Protein AF-A0A158QRP2-F1 (afdb_monomer_lite)

pLDDT: mean 75.62, std 22.84, range [26.66, 98.0]

Structure (mmCIF, N/CA/C/O backbone):
data_AF-A0A158QRP2-F1
#
_entry.id   AF-A0A158QRP2-F1
#
loop_
_atom_site.group_PDB
_atom_site.id
_atom_site.type_symbol
_atom_site.label_atom_id
_atom_site.label_alt_id
_atom_site.label_comp_id
_atom_site.label_asym_id
_atom_site.label_entity_id
_atom_site.label_seq_id
_atom_site.pdbx_PDB_ins_code
_atom_site.Cartn_x
_atom_site.Cartn_y
_atom_site.Cartn_z
_atom_site.occupancy
_atom_site.B_iso_or_equiv
_atom_site.auth_seq_id
_atom_site.auth_comp_id
_atom_site.auth_asym_id
_atom_site.auth_atom_id
_atom_site.pdbx_PDB_model_num
ATOM 1 N N . MET A 1 1 ? -63.896 67.268 34.767 1.00 39.03 1 MET A N 1
ATOM 2 C CA . MET A 1 1 ? -63.060 66.043 34.767 1.00 39.03 1 MET A CA 1
ATOM 3 C C . MET A 1 1 ? -61.713 66.385 34.134 1.00 39.03 1 MET A C 1
ATOM 5 O O . MET A 1 1 ? -61.703 67.229 33.253 1.00 39.03 1 MET A O 1
ATOM 9 N N . LYS A 1 2 ? -60.612 65.842 34.678 1.00 39.91 2 LYS A N 1
ATOM 10 C CA . LYS A 1 2 ? -59.187 66.198 34.452 1.00 39.91 2 LYS A CA 1
ATOM 11 C C . LYS A 1 2 ? -58.798 66.762 33.068 1.00 39.91 2 LYS A C 1
ATOM 13 O O . LYS A 1 2 ? -59.234 66.230 32.052 1.00 39.91 2 LYS A O 1
ATOM 18 N N . PRO A 1 3 ? -57.803 67.670 33.054 1.00 53.06 3 PRO A N 1
ATOM 19 C CA . PRO A 1 3 ? -56.710 67.588 32.079 1.00 53.06 3 PRO A CA 1
ATOM 20 C C . PRO A 1 3 ? -55.309 67.695 32.729 1.00 53.06 3 PRO A C 1
ATOM 22 O O . PRO A 1 3 ? -55.199 67.889 33.941 1.00 53.06 3 PRO A O 1
ATOM 25 N N . ARG A 1 4 ? -54.275 67.638 31.864 1.00 31.98 4 ARG A N 1
ATOM 26 C CA . ARG A 1 4 ? -52.795 67.672 32.046 1.00 31.98 4 ARG A CA 1
ATOM 27 C C . ARG A 1 4 ? -52.149 66.282 31.933 1.00 31.98 4 ARG A C 1
ATOM 29 O O . ARG A 1 4 ? -52.651 65.342 32.530 1.00 31.98 4 ARG A O 1
ATOM 36 N N . SER A 1 5 ? -51.040 66.067 31.227 1.00 37.91 5 SER A N 1
ATOM 37 C CA . SER A 1 5 ? -50.174 66.913 30.387 1.00 37.91 5 SER A CA 1
ATOM 38 C C . SER A 1 5 ? -49.141 66.012 29.682 1.00 37.91 5 SER A C 1
ATOM 40 O O . SER A 1 5 ? -48.897 64.889 30.106 1.00 37.91 5 SER A O 1
ATOM 42 N N . SER A 1 6 ? -48.545 66.568 28.633 1.00 37.50 6 SER A N 1
ATOM 43 C CA . SER A 1 6 ? -47.453 66.139 27.744 1.00 37.50 6 SER A CA 1
ATOM 44 C C . SER A 1 6 ? -46.065 65.850 28.362 1.00 37.50 6 SER A C 1
ATOM 46 O O . SER A 1 6 ? -45.767 66.316 29.460 1.00 37.50 6 SER A O 1
ATOM 48 N N . GLY A 1 7 ? -45.180 65.239 27.548 1.00 33.59 7 GLY A N 1
ATOM 49 C CA . GLY A 1 7 ? -43.694 65.262 27.619 1.00 33.59 7 GLY A CA 1
ATOM 50 C C . GLY A 1 7 ? -43.086 63.848 27.555 1.00 33.59 7 GLY A C 1
ATOM 51 O O . GLY A 1 7 ? -43.574 62.987 28.273 1.00 33.59 7 GLY A O 1
ATOM 52 N N . LYS A 1 8 ? -42.077 63.475 26.745 1.00 39.41 8 LYS A N 1
ATOM 53 C CA . LYS A 1 8 ? -40.898 64.124 26.106 1.00 39.41 8 LYS A CA 1
ATOM 54 C C . LYS A 1 8 ? -40.512 63.313 24.835 1.00 39.41 8 LYS A C 1
ATOM 56 O O . LYS A 1 8 ? -40.742 62.109 24.839 1.00 39.41 8 LYS A O 1
ATOM 61 N N . GLU A 1 9 ? -40.164 63.896 23.675 1.00 33.91 9 GLU A N 1
ATOM 62 C CA . GLU A 1 9 ? -38.832 64.398 23.210 1.00 33.91 9 GLU A CA 1
ATOM 63 C C . GLU A 1 9 ? -37.696 63.345 23.224 1.00 33.91 9 GLU A C 1
ATOM 65 O O . GLU A 1 9 ? -37.617 62.597 24.187 1.00 33.91 9 GLU A O 1
ATOM 70 N N . HIS A 1 10 ? -36.730 63.219 22.296 1.00 31.95 10 HIS A N 1
ATOM 71 C CA . HIS A 1 10 ? -36.317 63.848 21.019 1.00 31.95 10 HIS A CA 1
ATOM 72 C C . HIS A 1 10 ? -35.062 63.083 20.499 1.00 31.95 10 HIS A C 1
ATOM 74 O O . HIS A 1 10 ? -34.406 62.413 21.291 1.00 31.95 10 HIS A O 1
ATOM 80 N N . GLY A 1 11 ? -34.663 63.281 19.228 1.00 28.75 11 GLY A N 1
ATOM 81 C CA . GLY A 1 11 ? -33.262 63.115 18.760 1.00 28.75 11 GLY A CA 1
ATOM 82 C C . GLY A 1 11 ? -33.035 61.968 17.759 1.00 28.75 11 GLY A C 1
ATOM 83 O O . GLY A 1 11 ? -32.971 60.827 18.185 1.00 28.75 11 GLY A O 1
ATOM 84 N N . VAL A 1 12 ? -33.099 62.146 16.428 1.00 30.42 12 VAL A N 1
ATOM 85 C CA . VAL A 1 12 ? -32.194 62.850 15.473 1.00 30.42 12 VAL A CA 1
ATOM 86 C C . VAL A 1 12 ? -30.949 62.039 15.066 1.00 30.42 12 VAL A C 1
ATOM 88 O O . VAL A 1 12 ? -30.155 61.675 15.923 1.00 30.42 12 VAL A O 1
ATOM 91 N N . ALA A 1 13 ? -30.783 61.889 13.737 1.00 31.77 13 ALA A N 1
ATOM 92 C CA . ALA A 1 13 ? -29.556 61.814 12.905 1.00 31.77 13 ALA A CA 1
ATOM 93 C C . ALA A 1 13 ? -29.681 60.674 11.866 1.00 31.77 13 ALA A C 1
ATOM 95 O O . ALA A 1 13 ? -29.842 59.520 12.234 1.00 31.77 13 ALA A O 1
ATOM 96 N N . SER A 1 14 ? -29.868 60.957 10.570 1.00 30.50 14 SER A N 1
ATOM 97 C CA . SER A 1 14 ? -28.897 61.481 9.583 1.00 30.50 14 SER A CA 1
ATOM 98 C C . SER A 1 14 ? -27.832 60.452 9.192 1.00 30.50 14 SER A C 1
ATOM 100 O O . SER A 1 14 ? -27.120 59.962 10.060 1.00 30.50 14 SER A O 1
ATOM 102 N N . GLY A 1 15 ? -27.680 60.196 7.887 1.00 26.66 15 GLY A N 1
ATOM 103 C CA . GLY A 1 15 ? -26.448 59.610 7.351 1.00 26.66 15 GLY A CA 1
ATOM 104 C C . GLY A 1 15 ? -26.617 58.579 6.239 1.00 26.66 15 GLY A C 1
ATOM 105 O O . GLY A 1 15 ? -26.679 57.390 6.507 1.00 26.66 15 GLY A O 1
ATOM 106 N N . SER A 1 16 ? -26.606 59.084 5.007 1.00 33.47 16 SER A N 1
ATOM 107 C CA . SER A 1 16 ? -25.875 58.549 3.849 1.00 33.47 16 SER A CA 1
ATOM 108 C C . SER A 1 16 ? -26.146 57.128 3.339 1.00 33.47 16 SER A C 1
ATOM 110 O O . SER A 1 16 ? -25.721 56.113 3.879 1.00 33.47 16 SER A O 1
ATOM 112 N N . VAL A 1 17 ? -26.759 57.120 2.155 1.00 36.91 17 VAL A N 1
ATOM 113 C CA . VAL A 1 17 ? -26.716 56.047 1.165 1.00 36.91 17 VAL A CA 1
ATOM 114 C C . VAL A 1 17 ? -25.320 56.021 0.540 1.00 36.91 17 VAL A C 1
ATOM 116 O O . VAL A 1 17 ? -24.978 56.938 -0.199 1.00 36.91 17 VAL A O 1
ATOM 119 N N . GLU A 1 18 ? -24.562 54.951 0.757 1.00 33.06 18 GLU A N 1
ATOM 120 C CA . GLU A 1 18 ? -23.487 54.541 -0.149 1.00 33.06 18 GLU A CA 1
ATOM 121 C C . GLU A 1 18 ? -23.639 53.050 -0.454 1.00 33.06 18 GLU A C 1
ATOM 123 O O . GLU A 1 18 ? -23.476 52.175 0.395 1.00 33.06 18 GLU A O 1
ATOM 128 N N . ARG A 1 19 ? -24.018 52.775 -1.706 1.00 33.41 19 ARG A N 1
ATOM 129 C CA . ARG A 1 19 ? -23.769 51.491 -2.353 1.00 33.41 19 ARG A CA 1
ATOM 130 C C . ARG A 1 19 ? -22.316 51.507 -2.795 1.00 33.41 19 ARG A C 1
ATOM 132 O O . ARG A 1 19 ? -21.918 52.483 -3.419 1.00 33.41 19 ARG A O 1
ATOM 139 N N . LEU A 1 20 ? -21.611 50.414 -2.535 1.00 32.81 20 LEU A N 1
ATOM 140 C CA . LEU A 1 20 ? -20.701 49.705 -3.438 1.00 32.81 20 LEU A CA 1
ATOM 141 C C . LEU A 1 20 ? -19.939 48.699 -2.573 1.00 32.81 20 LEU A C 1
ATOM 143 O O . LEU A 1 20 ? -19.107 49.078 -1.757 1.00 32.81 20 LEU A O 1
ATOM 147 N N . ASN A 1 21 ? -20.230 47.411 -2.738 1.00 28.64 21 ASN A N 1
ATOM 148 C CA . ASN A 1 21 ? -19.207 46.411 -2.484 1.00 28.64 21 ASN A CA 1
ATOM 149 C C . ASN A 1 21 ? -19.389 45.266 -3.478 1.00 28.64 21 ASN A C 1
ATOM 151 O O . ASN A 1 21 ? -20.322 44.469 -3.380 1.00 28.64 21 ASN A O 1
ATOM 155 N N . GLU A 1 22 ? -18.510 45.254 -4.475 1.00 36.56 22 GLU A N 1
ATOM 156 C CA . GLU A 1 22 ? -18.259 44.130 -5.363 1.00 36.56 22 GLU A CA 1
ATOM 157 C C . GLU A 1 22 ? -17.725 42.964 -4.524 1.00 36.56 22 GLU A C 1
ATOM 159 O O . GLU A 1 22 ? -16.533 42.846 -4.247 1.00 36.56 22 GLU A O 1
ATOM 164 N N . SER A 1 23 ? -18.613 42.068 -4.104 1.00 35.16 23 SER A N 1
ATOM 165 C CA . SER A 1 23 ? -18.218 40.765 -3.579 1.00 35.16 23 SER A CA 1
ATOM 166 C C . SER A 1 23 ? -17.869 39.838 -4.743 1.00 35.16 23 SER A C 1
ATOM 168 O O . SER A 1 23 ? -18.680 39.033 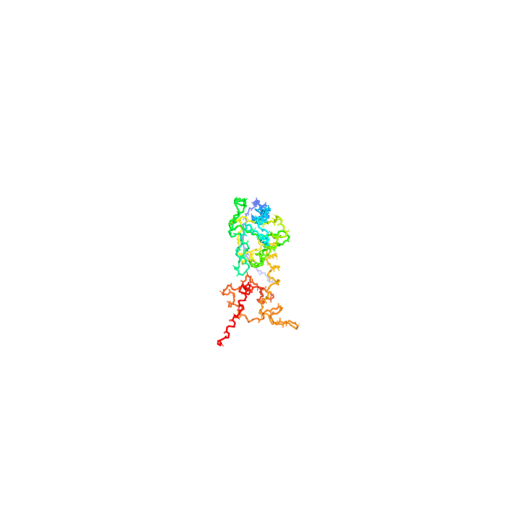-5.187 1.00 35.16 23 SER A O 1
ATOM 170 N N . ASN A 1 24 ? -16.658 40.039 -5.257 1.00 30.97 24 ASN A N 1
ATOM 171 C CA . ASN A 1 24 ? -15.689 39.024 -5.662 1.00 30.97 24 ASN A CA 1
ATOM 172 C C . ASN A 1 24 ? -16.262 37.586 -5.748 1.00 30.97 24 ASN A C 1
ATOM 174 O O . ASN A 1 24 ? -16.172 36.808 -4.794 1.00 30.97 24 ASN A O 1
ATOM 178 N N . GLU A 1 25 ? -16.819 37.209 -6.904 1.00 37.00 25 GLU A N 1
ATOM 179 C CA . GLU A 1 25 ? -17.002 35.800 -7.265 1.00 37.00 25 GLU A CA 1
ATOM 180 C C . GLU A 1 25 ? -15.627 35.188 -7.544 1.00 37.00 25 GLU A C 1
ATOM 182 O O . GLU A 1 25 ? -15.199 35.020 -8.682 1.00 37.00 25 GLU A O 1
ATOM 187 N N . ASN A 1 26 ? -14.912 34.837 -6.480 1.00 31.17 26 ASN A N 1
ATOM 188 C CA . ASN A 1 26 ? -13.813 33.894 -6.577 1.00 31.17 26 ASN A CA 1
ATOM 189 C C . ASN A 1 26 ? -14.218 32.627 -5.834 1.00 31.17 26 ASN A C 1
ATOM 191 O O . ASN A 1 26 ? -13.765 32.337 -4.728 1.00 31.17 26 ASN A O 1
ATOM 195 N N . SER A 1 27 ? -15.127 31.881 -6.463 1.00 39.41 27 SER A N 1
ATOM 196 C CA . SER A 1 27 ? -15.345 30.480 -6.122 1.00 39.41 27 SER A CA 1
ATOM 197 C C . SER A 1 27 ? -13.992 29.765 -6.196 1.00 39.41 27 SER A C 1
ATOM 199 O O . SER A 1 27 ? -13.358 29.799 -7.257 1.00 39.41 27 SER A O 1
ATOM 201 N N . PRO A 1 28 ? -13.503 29.121 -5.121 1.00 39.97 28 PRO A N 1
ATOM 202 C CA . PRO A 1 28 ? -12.265 28.373 -5.205 1.00 39.97 28 PRO A CA 1
ATOM 203 C C . PRO A 1 28 ? -12.487 27.203 -6.164 1.00 39.97 28 PRO A C 1
ATOM 205 O O . PRO A 1 28 ? -13.194 26.240 -5.865 1.00 39.97 28 PRO A O 1
ATOM 208 N N . LYS A 1 29 ? -11.877 27.323 -7.348 1.00 41.22 29 LYS A N 1
ATOM 209 C CA . LYS A 1 29 ? -11.680 26.244 -8.315 1.00 41.22 29 LYS A CA 1
ATOM 210 C C . LYS A 1 29 ? -11.284 24.983 -7.546 1.00 41.22 29 LYS A C 1
ATOM 212 O O . LYS A 1 29 ? -10.340 25.030 -6.754 1.00 41.22 29 LYS A O 1
ATOM 217 N N . LYS A 1 30 ? -11.995 23.872 -7.786 1.00 47.44 30 LYS A N 1
ATOM 218 C CA . LYS A 1 30 ? -11.584 22.524 -7.365 1.00 47.44 30 LYS A CA 1
ATOM 219 C C . LYS A 1 30 ? -10.106 22.361 -7.722 1.00 47.44 30 LYS A C 1
ATOM 221 O O . LYS A 1 30 ? -9.767 22.245 -8.898 1.00 47.44 30 LYS A O 1
ATOM 226 N N . ARG A 1 31 ? -9.229 22.436 -6.719 1.00 42.28 31 ARG A N 1
ATOM 227 C CA . ARG A 1 31 ? -7.804 22.161 -6.886 1.00 42.28 31 ARG A CA 1
ATOM 228 C C . ARG A 1 31 ? -7.699 20.683 -7.237 1.00 42.28 31 ARG A C 1
ATOM 230 O O . ARG A 1 31 ? -8.061 19.836 -6.428 1.00 42.28 31 ARG A O 1
ATOM 237 N N . GLY A 1 32 ? -7.300 20.405 -8.475 1.00 43.06 32 GLY A N 1
ATOM 238 C CA . GLY A 1 32 ? -6.966 19.059 -8.913 1.00 43.06 32 GLY A CA 1
ATOM 239 C C . GLY A 1 32 ? -5.847 18.486 -8.047 1.00 43.06 32 GLY A C 1
ATOM 240 O O . GLY A 1 32 ? -4.962 19.216 -7.599 1.00 43.06 32 GLY A O 1
ATOM 241 N N . VAL A 1 33 ? -5.935 17.183 -7.801 1.00 51.97 33 VAL A N 1
ATOM 242 C CA . VAL A 1 33 ? -4.973 16.371 -7.049 1.00 51.97 33 VAL A CA 1
ATOM 243 C C . VAL A 1 33 ? -3.580 16.551 -7.662 1.00 51.97 33 VAL A C 1
ATOM 245 O O . VAL A 1 33 ? -3.354 16.171 -8.807 1.00 51.97 33 VAL A O 1
ATOM 248 N N . CYS A 1 34 ? -2.648 17.155 -6.924 1.00 51.56 34 CYS A N 1
ATOM 249 C CA . CYS A 1 34 ? -1.325 17.505 -7.457 1.00 51.56 34 CYS A CA 1
ATOM 250 C C . CYS A 1 34 ? -0.390 16.279 -7.586 1.00 51.56 34 CYS A C 1
ATOM 252 O O . CYS A 1 34 ? 0.492 16.262 -8.436 1.00 51.56 34 CYS A O 1
ATOM 254 N N . GLY A 1 35 ? -0.610 15.223 -6.789 1.00 54.62 35 GLY A N 1
ATOM 255 C CA . GLY A 1 35 ? 0.296 14.068 -6.701 1.00 54.62 35 GLY A CA 1
ATOM 256 C C . GLY A 1 35 ? 0.077 12.953 -7.730 1.00 54.62 35 GLY A C 1
ATOM 257 O O . GLY A 1 35 ? 1.036 12.448 -8.300 1.00 54.62 35 GLY A O 1
ATOM 258 N N . LEU A 1 36 ? -1.176 12.581 -8.026 1.00 60.59 36 LEU A N 1
ATOM 259 C CA . LEU A 1 36 ? -1.481 11.493 -8.978 1.00 60.59 36 LEU A CA 1
ATOM 260 C C . LEU A 1 36 ? -1.226 11.873 -10.447 1.00 60.59 36 LEU A C 1
ATOM 262 O O . LEU A 1 36 ? -1.161 10.998 -11.308 1.00 60.59 36 LEU A O 1
ATOM 266 N N . ALA A 1 37 ? -1.069 13.164 -10.745 1.00 64.38 37 ALA A N 1
ATOM 267 C CA . ALA A 1 37 ? -0.800 13.656 -12.094 1.00 64.38 37 ALA A CA 1
ATOM 268 C C . ALA A 1 37 ? 0.585 13.238 -12.634 1.00 64.38 37 ALA A C 1
ATOM 270 O O . ALA A 1 37 ? 0.823 13.336 -13.835 1.00 64.38 37 ALA A O 1
ATOM 271 N N . THR A 1 38 ? 1.488 12.756 -11.773 1.00 85.56 38 THR A N 1
ATOM 272 C CA . THR A 1 38 ? 2.846 12.304 -12.135 1.00 85.56 38 THR A CA 1
ATOM 273 C C . THR A 1 38 ? 2.948 10.792 -12.342 1.00 85.56 38 THR A C 1
ATOM 275 O O . THR A 1 38 ? 4.046 10.265 -12.536 1.00 85.56 38 THR A O 1
ATOM 278 N N . LYS A 1 39 ? 1.813 10.083 -12.313 1.00 92.88 39 LYS A N 1
ATOM 279 C CA . LYS A 1 39 ? 1.747 8.633 -12.479 1.00 92.88 39 LYS A CA 1
ATOM 280 C C . LYS A 1 39 ? 2.305 8.195 -13.833 1.00 92.88 39 LYS A C 1
ATOM 282 O O . LYS A 1 39 ? 1.949 8.746 -14.874 1.00 92.88 39 LYS A O 1
ATOM 287 N N . ARG A 1 40 ? 3.158 7.172 -13.828 1.00 95.00 40 ARG A N 1
ATOM 288 C CA . ARG A 1 40 ? 3.805 6.615 -15.022 1.00 95.00 40 ARG A CA 1
ATOM 289 C C . ARG A 1 40 ? 3.515 5.128 -15.139 1.00 95.00 40 ARG A C 1
ATOM 291 O O . ARG A 1 40 ? 3.648 4.399 -14.166 1.00 95.00 40 ARG A O 1
ATOM 298 N N . LEU A 1 41 ? 3.188 4.679 -16.349 1.00 96.06 41 LEU A N 1
ATOM 299 C CA . LEU A 1 41 ? 3.141 3.260 -16.693 1.00 96.06 41 LEU A CA 1
ATOM 300 C C . LEU A 1 41 ? 4.465 2.864 -17.353 1.00 96.06 41 LEU A C 1
ATOM 302 O O . LEU A 1 41 ? 4.847 3.437 -18.373 1.00 96.06 41 LEU A O 1
ATOM 306 N N . ILE A 1 42 ? 5.159 1.891 -16.775 1.00 95.00 42 ILE A N 1
ATOM 307 C CA . ILE A 1 42 ? 6.453 1.387 -17.235 1.00 95.00 42 ILE A CA 1
ATOM 308 C C . ILE A 1 42 ? 6.296 -0.085 -17.597 1.00 95.00 42 ILE A C 1
ATOM 310 O O . ILE A 1 42 ? 5.659 -0.839 -16.869 1.00 95.00 42 ILE A O 1
ATOM 314 N N . ARG A 1 43 ? 6.894 -0.511 -18.712 1.00 94.50 43 ARG A N 1
ATOM 315 C CA . ARG A 1 43 ? 7.046 -1.934 -19.032 1.00 94.50 43 ARG A CA 1
ATOM 316 C C . ARG A 1 43 ? 8.436 -2.381 -18.617 1.00 94.50 43 ARG A C 1
ATOM 318 O O . ARG A 1 43 ? 9.427 -1.853 -19.112 1.00 94.50 43 ARG A O 1
ATOM 325 N N . VAL A 1 44 ? 8.488 -3.329 -17.697 1.00 93.25 44 VAL A N 1
ATOM 326 C CA . VAL A 1 44 ? 9.714 -3.873 -17.132 1.00 93.25 44 VAL A CA 1
ATOM 327 C C . VAL A 1 44 ? 9.948 -5.255 -17.737 1.00 93.25 44 VAL A C 1
ATOM 329 O O . VAL A 1 44 ? 9.128 -6.146 -17.516 1.00 93.25 44 VAL A O 1
ATOM 332 N N . PRO A 1 45 ? 11.034 -5.478 -18.493 1.00 90.31 45 PRO A N 1
ATOM 333 C CA . PRO A 1 45 ? 11.322 -6.798 -19.031 1.00 90.31 45 PRO A CA 1
ATOM 334 C C . PRO A 1 45 ? 11.798 -7.742 -17.916 1.00 90.31 45 PRO A C 1
ATOM 336 O O . PRO A 1 45 ? 12.688 -7.404 -17.126 1.00 90.31 45 PRO A O 1
ATOM 339 N N . CYS A 1 46 ? 11.249 -8.949 -17.879 1.00 87.31 46 CYS A N 1
ATOM 340 C CA . CYS A 1 46 ? 11.649 -10.004 -16.956 1.00 87.31 46 CYS A CA 1
ATOM 341 C C . CYS A 1 46 ? 12.682 -10.897 -17.659 1.00 87.31 46 CYS A C 1
ATOM 343 O O . CYS A 1 46 ? 12.450 -11.420 -18.747 1.00 87.31 46 CYS A O 1
ATOM 345 N N . GLY A 1 47 ? 13.884 -11.005 -17.090 1.00 70.62 47 GLY A N 1
ATOM 346 C CA . GLY A 1 47 ? 14.968 -11.764 -17.712 1.00 70.62 47 GLY A CA 1
ATOM 347 C C . GLY A 1 47 ? 14.801 -13.262 -17.470 1.00 70.62 47 GLY A C 1
ATOM 348 O O . GLY A 1 47 ? 14.765 -13.693 -16.319 1.00 70.62 47 GLY A O 1
ATOM 349 N N . LYS A 1 48 ? 14.773 -14.075 -18.531 1.00 66.38 48 LYS A N 1
ATOM 350 C CA . LYS A 1 48 ? 15.036 -15.517 -18.421 1.00 66.38 48 LYS A CA 1
ATOM 351 C C . LYS A 1 48 ? 16.549 -15.700 -18.366 1.00 66.38 48 LYS A C 1
ATOM 353 O O . LYS A 1 48 ? 17.239 -15.323 -19.310 1.00 66.38 48 LYS A O 1
ATOM 358 N N . ALA A 1 49 ? 17.082 -16.233 -17.267 1.00 54.25 49 ALA A N 1
ATOM 359 C CA . ALA A 1 49 ? 18.501 -16.557 -17.211 1.00 54.25 49 ALA A CA 1
ATOM 360 C C . ALA A 1 49 ? 18.795 -17.680 -18.218 1.00 54.25 49 ALA A C 1
ATOM 362 O O . ALA A 1 49 ? 18.420 -18.832 -18.006 1.00 54.25 49 ALA A O 1
ATOM 363 N N . THR A 1 50 ? 19.441 -17.354 -19.337 1.00 47.75 50 THR A N 1
ATOM 364 C CA . THR A 1 50 ? 19.951 -18.348 -20.284 1.00 47.75 50 THR A CA 1
ATOM 365 C C . THR A 1 50 ? 21.254 -18.914 -19.731 1.00 47.75 50 THR A C 1
ATOM 367 O O . THR A 1 50 ? 22.340 -18.474 -20.107 1.00 47.75 50 THR A O 1
ATOM 370 N N . PHE A 1 51 ? 21.171 -19.868 -18.806 1.00 47.78 51 PHE A N 1
ATOM 371 C CA . PHE A 1 51 ? 22.331 -20.695 -18.490 1.00 47.78 51 PHE A CA 1
ATOM 372 C C . PHE A 1 51 ? 22.444 -21.769 -19.571 1.00 47.78 51 PHE A C 1
ATOM 374 O O . PHE A 1 51 ? 21.592 -22.646 -19.691 1.00 47.78 51 PHE A O 1
ATOM 381 N N . ALA A 1 52 ? 23.479 -21.663 -20.405 1.00 47.50 52 ALA A N 1
ATOM 382 C CA . ALA A 1 52 ? 23.837 -22.673 -21.392 1.00 47.50 52 ALA A CA 1
ATOM 383 C C . ALA A 1 52 ? 24.444 -23.898 -20.687 1.00 47.50 52 ALA A C 1
ATOM 385 O O . ALA A 1 52 ? 25.649 -24.106 -20.737 1.00 47.50 52 ALA A O 1
ATOM 386 N N . THR A 1 53 ? 23.614 -24.683 -20.002 1.00 50.16 53 THR A N 1
ATOM 387 C CA . THR A 1 53 ? 23.944 -26.020 -19.489 1.00 50.16 53 THR A CA 1
ATOM 388 C C . THR A 1 53 ? 22.646 -26.800 -19.306 1.00 50.16 53 THR A C 1
ATOM 390 O O . THR A 1 53 ? 21.783 -26.379 -18.533 1.00 50.16 53 THR A O 1
ATOM 393 N N . ASP A 1 54 ? 22.515 -27.929 -20.008 1.00 50.03 54 ASP A N 1
ATOM 394 C CA . ASP A 1 54 ? 21.448 -28.914 -19.802 1.00 50.03 54 ASP A CA 1
ATOM 395 C C . ASP A 1 54 ? 21.296 -29.214 -18.299 1.00 50.03 54 ASP A C 1
ATOM 397 O O . ASP A 1 54 ? 22.275 -29.578 -17.649 1.00 50.03 54 ASP A O 1
ATOM 401 N N . SER A 1 55 ? 20.071 -29.079 -17.771 1.00 54.44 55 SER A N 1
ATOM 402 C CA . SER A 1 55 ? 19.586 -29.448 -16.417 1.00 54.44 55 SER A CA 1
ATOM 403 C C . SER A 1 55 ? 19.350 -28.367 -15.341 1.00 54.44 55 SER A C 1
ATOM 405 O O . SER A 1 55 ? 18.899 -28.724 -14.253 1.00 54.44 55 SER A O 1
ATOM 407 N N . ALA A 1 56 ? 19.500 -27.065 -15.605 1.00 53.81 56 ALA A N 1
ATOM 408 C CA . ALA A 1 56 ? 19.084 -26.033 -14.639 1.00 53.81 56 ALA A CA 1
ATOM 409 C C . ALA A 1 56 ? 17.685 -25.470 -14.958 1.00 53.81 56 ALA A C 1
ATOM 411 O O . ALA A 1 56 ? 17.449 -24.953 -16.049 1.00 53.81 56 ALA A O 1
ATOM 412 N N . VAL A 1 57 ? 16.753 -25.543 -14.000 1.00 55.41 57 VAL A N 1
ATOM 413 C CA . VAL A 1 57 ? 15.451 -24.853 -14.075 1.00 55.41 57 VAL A CA 1
ATOM 414 C C . VAL A 1 57 ? 15.714 -23.353 -14.294 1.00 55.41 57 VAL A C 1
ATOM 416 O O . VAL A 1 57 ? 16.492 -22.779 -13.529 1.00 55.41 57 VAL A O 1
ATOM 419 N N . PRO A 1 58 ? 15.114 -22.693 -15.303 1.00 52.88 58 PRO A N 1
ATOM 420 C CA . PRO A 1 58 ? 15.337 -21.270 -15.527 1.00 52.88 58 PRO A CA 1
ATOM 421 C C . PRO A 1 58 ? 14.781 -20.476 -14.339 1.00 52.88 58 PRO A C 1
ATOM 423 O O . PRO A 1 58 ? 13.570 -20.318 -14.192 1.00 52.88 58 PRO A O 1
ATOM 426 N N . SER A 1 59 ? 15.664 -19.973 -13.474 1.00 58.22 59 SER A N 1
ATOM 427 C CA . SER A 1 59 ? 15.281 -19.003 -12.452 1.00 58.22 59 SER A CA 1
ATOM 428 C C . SER A 1 59 ? 15.076 -17.655 -13.137 1.00 58.22 59 SER A C 1
ATOM 430 O O . SER A 1 59 ? 16.024 -17.086 -13.690 1.00 58.22 59 SER A O 1
ATOM 432 N N . SER A 1 60 ? 13.852 -17.141 -13.122 1.00 64.19 60 SER A N 1
ATOM 433 C CA . SER A 1 60 ? 13.584 -15.797 -13.624 1.00 64.19 60 SER A CA 1
ATOM 434 C C . SER A 1 60 ? 14.328 -14.766 -12.786 1.00 64.19 60 SER A C 1
ATOM 436 O O . SER A 1 60 ? 14.261 -14.769 -11.556 1.00 64.19 60 SER A O 1
ATOM 438 N N . VAL A 1 61 ? 15.056 -13.876 -13.454 1.00 78.50 61 VAL A N 1
ATOM 439 C CA . VAL A 1 61 ? 15.790 -12.801 -12.793 1.00 78.50 61 VAL A CA 1
ATOM 440 C C . VAL A 1 61 ? 14.813 -11.665 -12.530 1.00 78.50 61 VAL A C 1
ATOM 442 O O . VAL A 1 61 ? 14.364 -10.991 -13.460 1.00 78.50 61 VAL A O 1
ATOM 445 N N . ILE A 1 62 ? 14.485 -11.452 -11.256 1.00 85.94 62 ILE A N 1
ATOM 446 C CA . ILE A 1 62 ? 13.626 -10.340 -10.846 1.00 85.94 62 ILE A CA 1
ATOM 447 C C . ILE A 1 62 ? 14.374 -9.020 -11.120 1.00 85.94 62 ILE A C 1
ATOM 449 O O . ILE A 1 62 ? 15.488 -8.843 -10.614 1.00 85.94 62 ILE A O 1
ATOM 453 N N . PRO A 1 63 ? 13.787 -8.088 -11.890 1.00 88.56 63 PRO A N 1
ATOM 454 C CA . PRO A 1 63 ? 14.470 -6.886 -12.375 1.00 88.56 63 PRO A CA 1
ATOM 455 C C . PRO A 1 63 ? 14.804 -5.855 -11.284 1.00 88.56 63 PRO A C 1
ATOM 457 O O . PRO A 1 63 ? 15.749 -5.078 -11.437 1.00 88.56 63 PRO A O 1
ATOM 460 N N . PHE A 1 64 ? 14.049 -5.838 -10.186 1.00 94.06 64 PHE A N 1
ATOM 461 C CA . PHE A 1 64 ? 14.251 -4.952 -9.039 1.00 94.06 64 PHE A CA 1
ATOM 462 C C . PHE A 1 64 ? 13.640 -5.566 -7.766 1.00 94.06 64 PHE A C 1
ATOM 464 O O . PHE A 1 64 ? 12.839 -6.497 -7.845 1.00 94.06 64 PHE A O 1
ATOM 471 N N . THR A 1 65 ? 14.030 -5.082 -6.587 1.00 95.06 65 THR A N 1
ATOM 472 C CA . THR A 1 65 ? 13.424 -5.456 -5.293 1.00 95.06 65 THR A CA 1
ATOM 473 C C . THR A 1 65 ? 12.488 -4.368 -4.786 1.00 95.06 65 THR A C 1
ATOM 475 O O . THR A 1 65 ? 12.524 -3.235 -5.260 1.00 95.06 65 THR A O 1
ATOM 478 N N . VAL A 1 66 ? 11.644 -4.710 -3.812 1.00 97.44 66 VAL A N 1
ATOM 479 C CA . VAL A 1 66 ? 10.712 -3.770 -3.180 1.00 97.44 66 VAL A CA 1
ATOM 480 C C . VAL A 1 66 ? 10.886 -3.740 -1.666 1.00 97.44 66 VAL A C 1
ATOM 482 O O . VAL A 1 66 ? 11.234 -4.751 -1.050 1.00 97.44 66 VAL A O 1
ATOM 485 N N . PHE A 1 67 ? 10.581 -2.597 -1.058 1.00 96.94 67 PHE A N 1
ATOM 486 C CA . PHE A 1 67 ? 10.515 -2.420 0.391 1.00 96.94 67 PHE A CA 1
ATOM 487 C C . PHE A 1 67 ? 9.243 -1.661 0.806 1.00 96.94 67 PHE A C 1
ATOM 489 O O . PHE A 1 67 ? 8.385 -1.364 -0.025 1.00 96.94 67 PHE A O 1
ATOM 496 N N . GLY A 1 68 ? 9.088 -1.420 2.111 1.00 95.25 68 GLY A N 1
ATOM 497 C CA . GLY A 1 68 ? 7.874 -0.845 2.690 1.00 95.25 68 GLY A CA 1
ATOM 498 C C . GLY A 1 68 ? 6.777 -1.892 2.864 1.00 95.25 68 GLY A C 1
ATOM 499 O O . GLY A 1 68 ? 7.029 -2.980 3.393 1.00 95.25 68 GLY A O 1
ATOM 500 N N . GLY A 1 69 ? 5.572 -1.565 2.407 1.00 93.44 69 GLY A N 1
ATOM 501 C CA . GLY A 1 69 ? 4.379 -2.389 2.570 1.00 93.44 69 GLY A CA 1
ATOM 502 C C . GLY A 1 69 ? 3.661 -2.155 3.897 1.00 93.44 69 GLY A C 1
ATOM 503 O O . GLY A 1 69 ? 4.176 -1.535 4.829 1.00 93.44 69 GLY A O 1
ATOM 504 N N . ALA A 1 70 ? 2.445 -2.689 3.982 1.00 91.06 70 ALA A N 1
ATOM 505 C CA . ALA A 1 70 ? 1.509 -2.335 5.042 1.00 91.06 70 ALA A CA 1
ATOM 506 C C . ALA A 1 70 ? 1.991 -2.638 6.472 1.00 91.06 70 ALA A C 1
ATOM 508 O O . ALA A 1 70 ? 1.709 -1.863 7.379 1.00 91.06 70 ALA A O 1
ATOM 509 N N . ALA A 1 71 ? 2.775 -3.705 6.664 1.00 86.25 71 ALA A N 1
ATOM 510 C CA . ALA A 1 71 ? 3.383 -4.042 7.958 1.0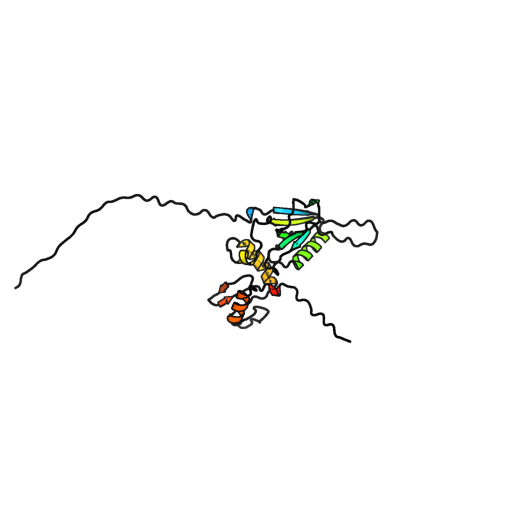0 86.25 71 ALA A CA 1
ATOM 511 C C . ALA A 1 71 ? 4.387 -2.991 8.466 1.00 86.25 71 ALA A C 1
ATOM 513 O O . ALA A 1 71 ? 4.747 -2.986 9.637 1.00 86.25 71 ALA A O 1
ATOM 514 N N . ALA A 1 72 ? 4.875 -2.126 7.576 1.00 88.38 72 ALA A N 1
ATOM 515 C CA . ALA A 1 72 ? 5.752 -1.011 7.904 1.00 88.38 72 ALA A CA 1
ATOM 516 C C . ALA A 1 72 ? 5.012 0.337 7.880 1.00 88.38 72 ALA A C 1
ATOM 518 O O . ALA A 1 72 ? 5.673 1.369 7.898 1.00 88.38 72 ALA A O 1
ATOM 519 N N . ALA A 1 73 ? 3.674 0.337 7.784 1.00 91.06 73 ALA A N 1
ATOM 520 C CA . ALA A 1 73 ? 2.848 1.530 7.575 1.00 91.06 73 ALA A CA 1
ATOM 521 C C . ALA A 1 73 ? 3.261 2.373 6.349 1.00 91.06 73 ALA A C 1
ATOM 523 O O . ALA A 1 73 ? 3.045 3.581 6.315 1.00 91.06 73 ALA A O 1
ATOM 524 N N . ARG A 1 74 ? 3.841 1.741 5.320 1.00 94.81 74 ARG A N 1
ATOM 525 C CA . ARG A 1 74 ? 4.307 2.416 4.100 1.00 94.81 74 ARG A CA 1
ATOM 526 C C . ARG A 1 74 ? 3.712 1.788 2.851 1.00 94.81 74 ARG A C 1
ATOM 528 O O . ARG A 1 74 ? 3.412 0.593 2.824 1.00 94.81 74 ARG A O 1
ATOM 535 N N . LEU A 1 75 ? 3.576 2.570 1.786 1.00 97.19 75 LEU A N 1
ATOM 536 C CA . LEU A 1 75 ? 3.305 2.040 0.454 1.00 97.19 75 LEU A CA 1
ATOM 537 C C . LEU A 1 75 ? 4.438 1.106 0.006 1.00 97.19 75 LEU A C 1
ATOM 539 O O . LEU A 1 75 ? 5.472 0.961 0.660 1.00 97.19 75 LEU A O 1
ATOM 543 N N . ILE A 1 76 ? 4.220 0.416 -1.107 1.00 98.00 76 ILE A N 1
ATOM 544 C CA . ILE A 1 76 ? 5.252 -0.416 -1.717 1.00 98.00 76 ILE A CA 1
ATOM 545 C C . ILE A 1 76 ? 6.175 0.497 -2.512 1.00 98.00 76 ILE A C 1
ATOM 547 O O . ILE A 1 76 ? 5.716 1.210 -3.403 1.00 98.00 76 ILE A O 1
ATOM 551 N N . LEU A 1 77 ? 7.467 0.449 -2.206 1.00 98.00 77 LEU A N 1
ATOM 552 C CA . LEU A 1 77 ? 8.482 1.257 -2.871 1.00 98.00 77 LEU A CA 1
ATOM 553 C C . LEU A 1 77 ? 9.497 0.372 -3.586 1.00 98.00 77 LEU A C 1
ATOM 555 O O . LEU A 1 77 ? 9.793 -0.739 -3.139 1.00 98.00 77 LEU A O 1
ATOM 559 N N . VAL A 1 78 ? 10.070 0.885 -4.670 1.00 97.31 78 VAL A N 1
ATOM 560 C CA . VAL A 1 78 ? 11.241 0.287 -5.317 1.00 97.31 78 VAL A CA 1
ATOM 561 C C . VAL A 1 78 ? 12.449 0.413 -4.394 1.00 97.31 78 VAL A C 1
ATOM 563 O O . VAL A 1 78 ? 12.785 1.508 -3.957 1.00 97.31 78 VAL A O 1
ATOM 566 N N . ASP A 1 79 ? 13.113 -0.705 -4.127 1.00 96.06 79 ASP A N 1
ATOM 567 C CA . ASP A 1 79 ? 14.322 -0.791 -3.308 1.00 96.06 79 ASP A CA 1
ATOM 568 C C . ASP A 1 79 ? 15.577 -0.697 -4.192 1.00 96.06 79 ASP A C 1
ATOM 570 O O . ASP A 1 79 ? 16.110 0.388 -4.421 1.00 96.06 79 ASP A O 1
ATOM 574 N N . ILE A 1 80 ? 16.010 -1.822 -4.769 1.00 93.69 80 ILE A N 1
ATOM 575 C CA . ILE A 1 80 ? 17.204 -1.899 -5.613 1.00 93.69 80 ILE A CA 1
ATOM 576 C C . ILE A 1 80 ? 16.793 -2.258 -7.035 1.00 93.69 80 ILE A C 1
ATOM 578 O O . ILE A 1 80 ? 16.176 -3.297 -7.270 1.00 93.69 80 ILE A O 1
ATOM 582 N N . VAL A 1 81 ? 17.205 -1.438 -8.000 1.00 93.50 81 VAL A N 1
ATOM 583 C CA . VAL A 1 81 ? 17.101 -1.751 -9.430 1.00 93.50 81 VAL A CA 1
ATOM 584 C C . VAL A 1 81 ? 18.311 -2.598 -9.823 1.00 93.50 81 VAL A C 1
ATOM 586 O O . VAL A 1 81 ? 19.441 -2.122 -9.787 1.00 93.50 81 VAL A O 1
ATOM 589 N N . LYS A 1 82 ? 18.089 -3.876 -10.151 1.00 89.50 82 LYS A N 1
ATOM 590 C CA . LYS A 1 82 ? 19.171 -4.839 -10.437 1.00 89.50 82 LYS A CA 1
ATOM 591 C C . LYS A 1 82 ? 19.629 -4.804 -11.891 1.00 89.50 82 LYS A C 1
ATOM 593 O O . LYS A 1 82 ? 20.743 -5.213 -12.196 1.00 89.50 82 LYS A O 1
ATOM 598 N N . ARG A 1 83 ? 18.743 -4.379 -12.788 1.00 85.31 83 ARG A N 1
ATOM 599 C CA . ARG A 1 83 ? 18.972 -4.347 -14.231 1.00 85.31 83 ARG A CA 1
ATOM 600 C C . ARG A 1 83 ? 19.417 -2.964 -14.698 1.00 85.31 83 ARG A C 1
ATOM 602 O O . ARG A 1 83 ? 18.752 -1.973 -14.410 1.00 85.31 83 ARG A O 1
ATOM 609 N N . GLU A 1 84 ? 20.502 -2.917 -15.466 1.00 86.25 84 GLU A N 1
ATOM 610 C CA . GLU A 1 84 ? 21.094 -1.664 -15.954 1.00 86.25 84 GLU A CA 1
ATOM 611 C C . GLU A 1 84 ? 20.189 -0.906 -16.934 1.00 86.25 84 GLU A C 1
ATOM 613 O O . GLU A 1 84 ? 20.133 0.319 -16.901 1.00 86.25 84 GLU A O 1
ATOM 618 N N . ASP A 1 85 ? 19.415 -1.615 -17.759 1.00 87.62 85 ASP A N 1
ATOM 619 C CA . ASP A 1 85 ? 18.490 -1.018 -18.731 1.00 87.62 85 ASP A CA 1
ATOM 620 C C . ASP A 1 85 ? 17.268 -0.342 -18.091 1.00 87.62 85 ASP A C 1
ATOM 622 O O . ASP A 1 85 ? 16.527 0.367 -18.770 1.00 87.62 85 ASP A O 1
ATOM 626 N N . LEU A 1 86 ? 17.063 -0.528 -16.785 1.00 89.00 86 LEU A N 1
ATOM 627 C CA . LEU A 1 86 ? 16.023 0.156 -16.018 1.00 89.00 86 LEU A CA 1
ATOM 628 C C . LEU A 1 86 ? 16.542 1.398 -15.287 1.00 89.00 86 LEU A C 1
ATOM 630 O O . LEU A 1 86 ? 15.736 2.164 -14.756 1.00 89.00 86 LEU A O 1
ATOM 634 N N . ILE A 1 87 ? 17.859 1.627 -15.269 1.00 85.88 87 ILE A N 1
ATOM 635 C CA . ILE A 1 87 ? 18.458 2.800 -14.629 1.00 85.88 87 ILE A CA 1
ATOM 636 C C . ILE A 1 87 ? 17.979 4.065 -15.351 1.00 85.88 87 ILE A C 1
ATOM 638 O O . ILE A 1 87 ? 18.059 4.182 -16.571 1.00 85.88 87 ILE A O 1
ATOM 642 N N . GLY A 1 88 ? 17.447 5.023 -14.589 1.00 83.44 88 GLY A N 1
ATOM 643 C CA . GLY A 1 88 ? 16.865 6.263 -15.117 1.00 83.44 88 GLY A CA 1
ATOM 644 C C . GLY A 1 88 ? 15.413 6.130 -15.592 1.00 83.44 88 GLY A C 1
ATOM 645 O O . GLY A 1 88 ? 14.734 7.142 -15.760 1.00 83.44 88 GLY A O 1
ATOM 646 N N . ILE A 1 89 ? 14.903 4.903 -15.748 1.00 90.19 89 ILE A N 1
ATOM 647 C CA . ILE A 1 89 ? 13.477 4.636 -15.974 1.00 90.19 89 ILE A CA 1
ATOM 648 C C . ILE A 1 89 ? 12.778 4.424 -14.632 1.00 90.19 89 ILE A C 1
ATOM 650 O O . ILE A 1 89 ? 11.746 5.054 -14.385 1.00 90.19 89 ILE A O 1
ATOM 654 N N . LEU A 1 90 ? 13.351 3.558 -13.797 1.00 93.44 90 LEU A N 1
ATOM 655 C CA . LEU A 1 90 ? 12.909 3.237 -12.448 1.00 93.44 90 LEU A CA 1
ATOM 656 C C . LEU A 1 90 ? 13.965 3.731 -11.457 1.00 93.44 90 LEU A C 1
ATOM 658 O O . LEU A 1 90 ? 15.160 3.501 -11.659 1.00 93.44 90 LEU A O 1
ATOM 662 N N . SER A 1 91 ? 13.529 4.394 -10.395 1.00 94.00 91 SER A N 1
ATOM 663 C CA . SER A 1 91 ? 14.408 4.917 -9.353 1.00 94.00 91 SER A CA 1
ATOM 664 C C . SER A 1 91 ? 14.088 4.282 -8.001 1.00 94.00 91 SER A C 1
ATOM 666 O O . SER A 1 91 ? 12.925 3.977 -7.723 1.00 94.00 91 SER A O 1
ATOM 668 N N . PRO A 1 92 ? 15.090 4.110 -7.120 1.00 95.56 92 PRO A N 1
ATOM 669 C CA . PRO A 1 92 ? 14.829 3.802 -5.721 1.00 95.56 92 PRO A CA 1
ATOM 670 C C . PRO A 1 92 ? 13.848 4.807 -5.109 1.00 95.56 92 PRO A C 1
ATOM 672 O O . PRO A 1 92 ? 13.935 6.009 -5.374 1.00 95.56 92 PRO A O 1
ATOM 675 N N . ASN A 1 93 ? 12.955 4.314 -4.254 1.00 96.44 93 ASN A N 1
ATOM 676 C CA . ASN A 1 93 ? 11.854 5.047 -3.624 1.00 96.44 93 ASN A CA 1
ATOM 677 C C . ASN A 1 93 ? 10.702 5.461 -4.556 1.00 96.44 93 ASN A C 1
ATOM 679 O O . ASN A 1 93 ? 9.792 6.155 -4.103 1.00 96.44 93 ASN A O 1
ATOM 683 N N . ASP A 1 94 ? 10.689 5.035 -5.823 1.00 97.25 94 ASP A N 1
ATOM 684 C CA . ASP A 1 94 ? 9.473 5.146 -6.631 1.00 97.25 94 ASP A CA 1
ATOM 685 C C . ASP A 1 94 ? 8.359 4.307 -5.989 1.00 97.25 94 ASP A C 1
ATOM 687 O O . ASP A 1 94 ? 8.564 3.151 -5.609 1.00 97.25 94 ASP A O 1
ATOM 691 N N . ILE A 1 95 ? 7.174 4.896 -5.858 1.00 97.94 95 ILE A N 1
ATOM 692 C CA . ILE A 1 95 ? 6.006 4.259 -5.251 1.00 97.94 95 ILE A CA 1
ATOM 693 C C . ILE A 1 95 ? 5.321 3.409 -6.309 1.00 97.94 95 ILE A C 1
ATOM 695 O O . ILE A 1 95 ? 4.971 3.914 -7.373 1.00 97.94 95 ILE A O 1
ATOM 699 N N . ILE A 1 96 ? 5.067 2.142 -6.005 1.00 98.00 96 ILE A N 1
ATOM 700 C CA . ILE A 1 96 ? 4.348 1.226 -6.886 1.00 98.00 96 ILE A CA 1
ATOM 701 C C . ILE A 1 96 ? 2.872 1.221 -6.492 1.00 98.00 96 ILE A C 1
ATOM 703 O O . ILE A 1 96 ? 2.512 0.867 -5.368 1.00 98.00 96 ILE A O 1
ATOM 707 N N . LEU A 1 97 ? 2.008 1.603 -7.430 1.00 97.50 97 LEU A N 1
ATOM 708 C CA . LEU A 1 97 ? 0.556 1.591 -7.242 1.00 97.50 97 LEU A CA 1
ATOM 709 C C . LEU A 1 97 ? -0.073 0.309 -7.775 1.00 97.50 97 LEU A C 1
ATOM 711 O O . LEU A 1 97 ? -0.951 -0.268 -7.131 1.00 97.50 97 LEU A O 1
ATOM 715 N N . LYS A 1 98 ? 0.409 -0.157 -8.930 1.00 97.75 98 LYS A N 1
ATOM 716 C CA . LYS A 1 98 ? -0.157 -1.301 -9.642 1.00 97.75 98 LYS A CA 1
ATOM 717 C C . LYS A 1 98 ? 0.925 -2.132 -10.315 1.00 97.75 98 LYS A C 1
ATOM 719 O O . LYS A 1 98 ? 1.867 -1.577 -10.877 1.00 97.75 98 LYS A O 1
ATOM 724 N N . ILE A 1 99 ? 0.755 -3.448 -10.309 1.00 97.69 99 ILE A N 1
ATOM 725 C CA . ILE A 1 99 ? 1.537 -4.392 -11.112 1.00 97.69 99 ILE A CA 1
ATOM 726 C C . ILE A 1 99 ? 0.531 -5.185 -11.945 1.00 97.69 99 ILE A C 1
ATOM 728 O O . ILE A 1 99 ? -0.312 -5.884 -11.392 1.00 97.69 99 ILE A O 1
ATOM 732 N N . GLU A 1 100 ? 0.598 -5.036 -13.265 1.00 96.31 100 GLU A N 1
ATOM 733 C CA . GLU A 1 100 ? -0.386 -5.538 -14.227 1.00 96.31 100 GLU A CA 1
ATOM 734 C C . GLU A 1 100 ? -1.822 -5.088 -13.904 1.00 96.31 100 GLU A C 1
ATOM 736 O O . GLU A 1 100 ? -2.184 -3.911 -14.039 1.00 96.31 100 GLU A O 1
ATOM 741 N N . ASP A 1 101 ? -2.667 -6.022 -13.487 1.00 95.12 101 ASP A N 1
ATOM 742 C CA . ASP A 1 101 ? -4.052 -5.832 -13.086 1.00 95.12 101 ASP A CA 1
ATOM 743 C C . ASP A 1 101 ? -4.226 -5.726 -11.563 1.00 95.12 101 ASP A C 1
ATOM 745 O O . ASP A 1 101 ? -5.296 -5.327 -11.105 1.00 95.12 101 ASP A O 1
ATOM 749 N N . VAL A 1 102 ? -3.165 -5.950 -10.785 1.00 97.06 102 VAL A N 1
ATOM 750 C CA . VAL A 1 102 ? -3.200 -5.980 -9.320 1.00 97.06 102 VAL A CA 1
ATOM 751 C C . VAL A 1 102 ? -2.817 -4.628 -8.722 1.00 97.06 102 VAL A C 1
ATOM 753 O O . VAL A 1 102 ? -1.705 -4.136 -8.917 1.00 97.06 102 VAL A O 1
ATOM 756 N N . GLN A 1 103 ? -3.725 -4.045 -7.939 1.00 97.44 103 GLN A N 1
ATOM 757 C CA . GLN A 1 103 ? -3.460 -2.852 -7.133 1.00 97.44 103 GLN A CA 1
ATOM 758 C C . GLN A 1 103 ? -2.682 -3.241 -5.872 1.00 97.44 103 GLN A C 1
ATOM 760 O O . GLN A 1 103 ? -3.187 -4.007 -5.053 1.00 97.44 103 GLN A O 1
ATOM 765 N N . VAL A 1 104 ? -1.472 -2.708 -5.694 1.00 97.19 104 VAL A N 1
ATOM 766 C CA . VAL A 1 104 ? -0.556 -3.161 -4.630 1.00 97.19 104 VAL A CA 1
ATOM 767 C C . VAL A 1 104 ? -0.488 -2.241 -3.411 1.00 97.19 104 VAL A C 1
ATOM 769 O O . VAL A 1 104 ? 0.100 -2.601 -2.390 1.00 97.19 104 VAL A O 1
ATOM 772 N N . SER A 1 105 ? -1.105 -1.060 -3.474 1.00 96.50 105 SER A N 1
ATOM 773 C CA . SER A 1 105 ? -1.166 -0.134 -2.338 1.00 96.50 105 SER A CA 1
ATOM 774 C C . SER A 1 105 ? -1.933 -0.758 -1.167 1.00 96.50 105 SER A C 1
ATOM 776 O O . SER A 1 105 ? -3.090 -1.132 -1.318 1.00 96.50 105 SER A O 1
ATOM 778 N N . GLY A 1 106 ? -1.292 -0.882 -0.001 1.00 93.19 106 GLY A N 1
ATOM 779 C CA . GLY A 1 106 ? -1.855 -1.575 1.168 1.00 93.19 106 GLY A CA 1
ATOM 780 C C . GLY A 1 106 ? -1.577 -3.085 1.222 1.00 93.19 106 GLY A C 1
ATOM 781 O O . GLY A 1 106 ? -2.034 -3.751 2.145 1.00 93.19 106 GLY A O 1
ATOM 782 N N . MET A 1 107 ? -0.820 -3.652 0.275 1.00 94.44 107 MET A N 1
ATOM 783 C CA . MET A 1 107 ? -0.358 -5.045 0.363 1.00 94.44 107 MET A CA 1
ATOM 784 C C . MET A 1 107 ? 0.867 -5.202 1.278 1.00 94.44 107 MET A C 1
ATOM 786 O O . MET A 1 107 ? 1.604 -4.249 1.555 1.00 94.44 107 MET A O 1
ATOM 790 N N . LEU A 1 108 ? 1.119 -6.434 1.728 1.00 92.81 108 LEU A N 1
ATOM 791 C CA . LEU A 1 108 ? 2.366 -6.796 2.393 1.00 92.81 108 LEU A CA 1
ATOM 792 C C . LEU A 1 108 ? 3.513 -6.842 1.384 1.00 92.81 108 LEU A C 1
ATOM 794 O O . LEU A 1 108 ? 3.350 -7.295 0.249 1.00 92.81 108 LEU A O 1
ATOM 798 N N . ARG A 1 109 ? 4.722 -6.496 1.838 1.00 94.44 109 ARG A N 1
ATOM 799 C CA . ARG A 1 109 ? 5.939 -6.648 1.028 1.00 94.44 109 ARG A CA 1
ATOM 800 C C . ARG A 1 109 ? 6.102 -8.077 0.508 1.00 94.44 109 ARG A C 1
ATOM 802 O O . ARG A 1 109 ? 6.399 -8.264 -0.662 1.00 94.44 109 ARG A O 1
ATOM 809 N N . THR A 1 110 ? 5.886 -9.075 1.366 1.00 93.38 110 THR A N 1
ATOM 810 C CA . THR A 1 110 ? 6.032 -10.502 1.027 1.00 93.38 110 THR A CA 1
ATOM 811 C C . THR A 1 110 ? 5.084 -10.941 -0.086 1.00 93.38 110 THR A C 1
ATOM 813 O O . THR A 1 110 ? 5.479 -11.723 -0.947 1.00 93.38 110 THR A O 1
ATOM 816 N N . GLU A 1 111 ? 3.855 -10.424 -0.105 1.00 94.75 111 GLU A N 1
ATOM 817 C CA . GLU A 1 111 ? 2.886 -10.704 -1.167 1.00 94.75 111 GLU A CA 1
ATOM 818 C C . GLU A 1 111 ? 3.322 -10.084 -2.489 1.00 94.75 111 GLU A C 1
ATOM 820 O O . GLU A 1 111 ? 3.267 -10.746 -3.521 1.00 94.75 111 GLU A O 1
ATOM 825 N N . VAL A 1 112 ? 3.807 -8.840 -2.460 1.00 96.62 112 VAL A N 1
ATOM 826 C CA . VAL A 1 112 ? 4.273 -8.166 -3.675 1.00 96.62 112 VAL A CA 1
ATOM 827 C C . VAL A 1 112 ? 5.557 -8.790 -4.215 1.00 96.62 112 VAL A C 1
ATOM 829 O O . VAL A 1 112 ? 5.696 -8.942 -5.425 1.00 96.62 112 VAL A O 1
ATOM 832 N N . THR A 1 113 ? 6.476 -9.226 -3.350 1.00 95.75 113 THR A N 1
ATOM 833 C CA . THR A 1 113 ? 7.660 -9.986 -3.775 1.00 95.75 113 THR A CA 1
ATOM 834 C C . THR A 1 113 ? 7.257 -11.279 -4.487 1.00 95.75 113 THR A C 1
ATOM 836 O O . THR A 1 113 ? 7.712 -11.516 -5.602 1.00 95.75 113 THR A O 1
ATOM 839 N N . ARG A 1 114 ? 6.333 -12.063 -3.912 1.00 95.06 114 ARG A N 1
ATOM 840 C CA . ARG A 1 114 ? 5.811 -13.289 -4.544 1.00 95.06 114 ARG A CA 1
ATOM 841 C C . ARG A 1 114 ? 5.061 -13.007 -5.847 1.00 95.06 114 ARG A C 1
ATOM 843 O O . ARG A 1 114 ? 5.152 -13.783 -6.795 1.00 95.06 114 ARG A O 1
ATOM 850 N N . LEU A 1 115 ? 4.319 -11.900 -5.905 1.00 95.88 115 LEU A N 1
ATOM 851 C CA . LEU A 1 115 ? 3.631 -11.442 -7.112 1.00 95.88 115 LEU A CA 1
ATOM 852 C C . LEU A 1 115 ? 4.631 -11.143 -8.235 1.00 95.88 115 LEU A C 1
ATOM 854 O O . LEU A 1 115 ? 4.443 -11.622 -9.350 1.00 95.88 115 LEU A O 1
ATOM 858 N N . LEU A 1 116 ? 5.701 -10.401 -7.937 1.00 94.94 116 LEU A N 1
ATOM 859 C CA . LEU A 1 116 ? 6.772 -10.100 -8.889 1.00 94.94 116 LEU A CA 1
ATOM 860 C C . LEU A 1 116 ? 7.483 -11.371 -9.364 1.00 94.94 116 LEU A C 1
ATOM 862 O O . LEU A 1 116 ? 7.696 -11.528 -10.562 1.00 94.94 116 LEU A O 1
ATOM 866 N N . GLU A 1 117 ? 7.815 -12.283 -8.447 1.00 93.31 117 GLU A N 1
ATOM 867 C CA . GLU A 1 117 ? 8.426 -13.580 -8.764 1.00 93.31 117 GLU A CA 1
ATOM 868 C C . GLU A 1 117 ? 7.571 -14.383 -9.743 1.00 93.31 117 GLU A C 1
ATOM 870 O O . GLU A 1 117 ? 8.058 -14.802 -10.792 1.00 93.31 117 GLU A O 1
ATOM 875 N N . ARG A 1 118 ? 6.281 -14.545 -9.429 1.00 94.06 118 ARG A N 1
ATOM 876 C CA . ARG A 1 118 ? 5.336 -15.277 -10.273 1.00 94.06 118 ARG A CA 1
ATOM 877 C C . ARG A 1 118 ? 5.167 -14.612 -11.638 1.00 94.06 118 ARG A C 1
ATOM 879 O O . ARG A 1 118 ? 5.325 -15.273 -12.660 1.00 94.06 118 ARG A O 1
ATOM 886 N N . LEU A 1 119 ? 4.896 -13.306 -11.675 1.00 94.31 119 LEU A N 1
ATOM 887 C CA . LEU A 1 119 ? 4.646 -12.602 -12.933 1.00 94.31 119 LEU A C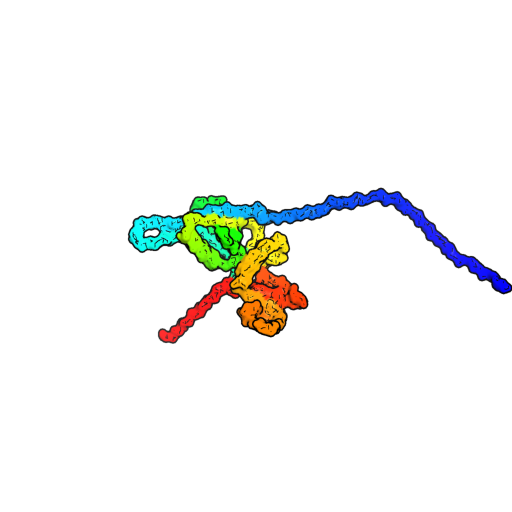A 1
ATOM 888 C C . LEU A 1 119 ? 5.884 -12.558 -13.832 1.00 94.31 119 LEU A C 1
ATOM 890 O O . LEU A 1 119 ? 5.743 -12.737 -15.039 1.00 94.31 119 LEU A O 1
ATOM 894 N N . CYS A 1 120 ? 7.084 -12.384 -13.272 1.00 91.94 120 CYS A N 1
ATOM 895 C CA . CYS A 1 120 ? 8.322 -12.463 -14.049 1.00 91.94 120 CYS A CA 1
ATOM 896 C C . CYS A 1 120 ? 8.730 -13.887 -14.436 1.00 91.94 120 CYS A C 1
ATOM 898 O O . CYS A 1 120 ? 9.607 -14.068 -15.284 1.00 91.94 120 CYS A O 1
ATOM 900 N N . HIS A 1 121 ? 8.135 -14.903 -13.818 1.00 90.56 121 HIS A N 1
ATOM 901 C CA . HIS A 1 121 ? 8.264 -16.278 -14.277 1.00 90.56 121 HIS A CA 1
ATOM 902 C C . HIS A 1 121 ? 7.365 -16.573 -15.475 1.00 90.56 121 HIS A C 1
ATOM 904 O O . HIS A 1 121 ? 7.806 -17.186 -16.446 1.00 90.56 121 HIS A O 1
ATOM 910 N N . GLU A 1 122 ? 6.129 -16.089 -15.422 1.00 90.50 122 GLU A N 1
ATOM 911 C CA . GLU A 1 122 ? 5.101 -16.358 -16.426 1.00 90.50 122 GLU A CA 1
ATOM 912 C C . GLU A 1 122 ? 5.232 -15.472 -17.676 1.00 90.50 122 GLU A C 1
ATOM 914 O O . GLU A 1 122 ? 4.849 -15.895 -18.766 1.00 90.50 122 GLU A O 1
ATOM 919 N N . ASN A 1 123 ? 5.789 -14.263 -17.545 1.00 90.88 123 ASN A N 1
ATOM 920 C CA . ASN A 1 123 ? 5.789 -13.250 -18.600 1.00 90.88 123 ASN A CA 1
ATOM 921 C C . ASN A 1 123 ? 7.203 -12.767 -18.942 1.00 90.88 123 ASN A C 1
ATOM 923 O O . ASN A 1 123 ? 8.049 -12.599 -18.067 1.00 90.88 123 ASN A O 1
ATOM 927 N N . ASP A 1 124 ? 7.438 -12.455 -20.220 1.00 90.31 124 ASP A N 1
ATOM 928 C CA . ASP A 1 124 ? 8.700 -11.851 -20.679 1.00 90.31 124 ASP A CA 1
ATOM 929 C C . ASP A 1 124 ? 8.823 -10.367 -20.282 1.00 90.31 124 ASP A C 1
ATOM 931 O O . ASP A 1 124 ? 9.917 -9.805 -20.227 1.00 90.31 124 ASP A O 1
ATOM 935 N N . GLN A 1 125 ? 7.699 -9.709 -19.996 1.00 93.06 125 GLN A N 1
ATOM 936 C CA . GLN A 1 125 ? 7.645 -8.339 -19.494 1.00 93.06 125 GLN A CA 1
ATOM 937 C C . GLN A 1 125 ? 6.417 -8.148 -18.607 1.00 93.06 125 GLN A C 1
ATOM 939 O O . GLN A 1 125 ? 5.392 -8.785 -18.844 1.00 93.06 125 GLN A O 1
ATOM 944 N N . ILE A 1 126 ? 6.511 -7.225 -17.652 1.00 95.25 126 ILE A N 1
ATOM 945 C CA . ILE A 1 126 ? 5.407 -6.824 -16.778 1.00 95.25 126 ILE A CA 1
ATOM 946 C C . ILE A 1 126 ? 5.165 -5.315 -16.848 1.00 95.25 126 ILE A C 1
ATOM 948 O O . ILE A 1 126 ? 6.103 -4.526 -16.958 1.00 95.25 126 ILE A O 1
ATOM 952 N N . ALA A 1 127 ? 3.911 -4.890 -16.795 1.00 97.12 127 ALA A N 1
ATOM 953 C CA . ALA A 1 127 ? 3.514 -3.495 -16.707 1.00 97.12 127 ALA A CA 1
ATOM 954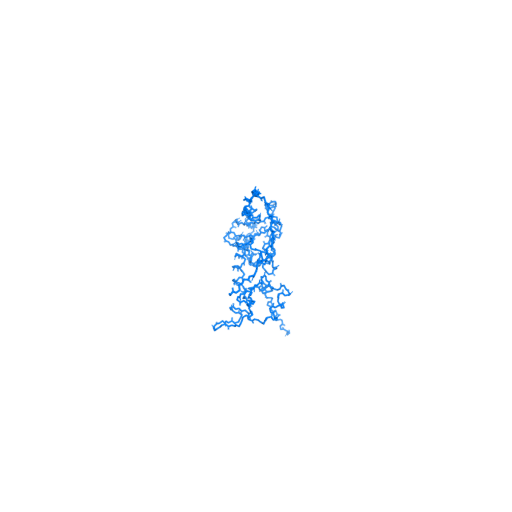 C C . ALA A 1 127 ? 3.402 -3.064 -15.241 1.00 97.12 127 ALA A C 1
ATOM 956 O O . ALA A 1 127 ? 2.758 -3.726 -14.433 1.00 97.12 127 ALA A O 1
ATOM 957 N N . ILE A 1 128 ? 4.015 -1.937 -14.894 1.00 97.44 128 ILE A N 1
ATOM 958 C CA . ILE A 1 128 ? 4.025 -1.401 -13.536 1.00 97.44 128 ILE A CA 1
ATOM 959 C C . ILE A 1 128 ? 3.650 0.063 -13.577 1.00 97.44 128 ILE A C 1
ATOM 961 O O . ILE A 1 128 ? 4.177 0.844 -14.369 1.00 97.44 128 ILE A O 1
ATOM 965 N N . GLU A 1 129 ? 2.732 0.431 -12.704 1.00 97.56 129 GLU A N 1
ATOM 966 C CA . GLU A 1 129 ? 2.294 1.795 -12.526 1.00 97.56 129 GLU A CA 1
ATOM 967 C C . GLU A 1 129 ? 2.951 2.387 -11.285 1.00 97.56 129 GLU A C 1
ATOM 969 O O . GLU A 1 129 ? 2.772 1.873 -10.177 1.00 97.56 129 GLU A O 1
ATOM 974 N N . ILE A 1 130 ? 3.706 3.464 -11.483 1.00 96.94 130 ILE A N 1
ATOM 975 C CA . ILE A 1 130 ? 4.489 4.098 -10.430 1.00 96.94 130 ILE A CA 1
ATOM 976 C C . ILE A 1 130 ? 4.161 5.579 -10.264 1.00 96.94 130 ILE A C 1
ATOM 978 O O . ILE A 1 130 ? 3.693 6.239 -11.195 1.00 96.94 130 ILE A O 1
ATOM 982 N N . ILE A 1 131 ? 4.495 6.111 -9.095 1.00 96.44 131 ILE A N 1
ATOM 983 C CA . ILE A 1 131 ? 4.632 7.541 -8.831 1.00 96.44 131 ILE A CA 1
ATOM 984 C C . ILE A 1 131 ? 6.098 7.815 -8.452 1.00 96.44 131 ILE A C 1
ATOM 986 O O . ILE A 1 131 ? 6.632 7.097 -7.605 1.00 96.44 131 ILE A O 1
ATOM 990 N N . PRO A 1 132 ? 6.754 8.830 -9.048 1.00 95.62 132 PRO A N 1
ATOM 991 C CA . PRO A 1 132 ? 8.128 9.178 -8.706 1.00 95.62 132 PRO A CA 1
ATOM 992 C C . PRO A 1 132 ? 8.321 9.486 -7.219 1.00 95.62 132 PRO A C 1
ATOM 994 O O . PRO A 1 132 ? 7.452 10.097 -6.587 1.00 95.62 132 PRO A O 1
ATOM 997 N N . ALA A 1 133 ? 9.487 9.119 -6.687 1.00 92.94 133 ALA A N 1
ATOM 998 C CA . ALA A 1 133 ? 9.863 9.399 -5.304 1.00 92.94 133 ALA A CA 1
ATOM 999 C C . ALA A 1 133 ? 9.597 10.866 -4.901 1.00 92.94 133 ALA A C 1
ATOM 1001 O O . ALA A 1 133 ? 9.995 11.807 -5.592 1.00 92.94 133 ALA A O 1
ATOM 1002 N N . GLY A 1 134 ? 8.923 11.062 -3.765 1.00 90.69 134 GLY A N 1
ATOM 1003 C CA . GLY A 1 134 ? 8.633 12.383 -3.197 1.00 90.69 134 GLY A CA 1
ATOM 1004 C C . GLY A 1 134 ? 7.479 13.154 -3.849 1.00 90.69 134 GLY A C 1
ATOM 1005 O O . GLY A 1 134 ? 7.155 14.243 -3.381 1.00 90.69 134 GLY A O 1
ATOM 1006 N N . ALA A 1 135 ? 6.828 12.623 -4.891 1.00 93.56 135 ALA A N 1
ATOM 1007 C CA . ALA A 1 135 ? 5.655 13.280 -5.478 1.00 93.56 135 ALA A CA 1
ATOM 1008 C C . ALA A 1 135 ? 4.407 13.194 -4.578 1.00 93.56 135 ALA A C 1
ATOM 1010 O O . ALA A 1 135 ? 3.554 14.082 -4.626 1.00 93.56 135 ALA A O 1
ATOM 1011 N N . ILE A 1 136 ? 4.308 12.144 -3.757 1.00 94.38 136 ILE A N 1
ATOM 1012 C CA . ILE A 1 136 ? 3.330 11.998 -2.673 1.00 94.38 136 ILE A CA 1
ATOM 1013 C C . ILE A 1 136 ? 4.023 11.420 -1.435 1.00 94.38 136 ILE A C 1
ATOM 1015 O O . ILE A 1 136 ? 5.118 10.866 -1.547 1.00 94.38 136 ILE A O 1
ATOM 1019 N N . THR A 1 137 ? 3.378 11.534 -0.273 1.00 95.06 137 THR A N 1
ATOM 1020 C CA . THR A 1 137 ? 3.782 10.763 0.911 1.00 95.06 137 THR A CA 1
ATOM 1021 C C . THR A 1 137 ? 3.564 9.276 0.650 1.00 95.06 137 THR A C 1
ATOM 1023 O O . THR A 1 137 ? 2.602 8.889 -0.016 1.00 95.06 137 THR A O 1
ATOM 1026 N N . ASP A 1 138 ? 4.467 8.443 1.149 1.00 95.00 138 ASP A N 1
ATOM 1027 C CA . ASP A 1 138 ? 4.317 6.995 1.126 1.00 95.00 138 ASP A CA 1
ATOM 1028 C C . ASP A 1 138 ? 3.865 6.432 2.481 1.00 95.00 138 ASP A C 1
ATOM 1030 O O . ASP A 1 138 ? 3.667 5.225 2.595 1.00 95.00 138 ASP A O 1
ATOM 1034 N N . ASP A 1 139 ? 3.670 7.286 3.487 1.00 94.19 139 ASP A N 1
ATOM 1035 C CA . ASP A 1 139 ? 3.122 6.906 4.786 1.00 94.19 139 ASP A CA 1
ATOM 1036 C C . ASP A 1 139 ? 1.617 6.610 4.660 1.00 94.19 139 ASP A C 1
ATOM 1038 O O . ASP A 1 139 ? 0.809 7.462 4.281 1.00 94.19 139 ASP A O 1
ATOM 1042 N N . ILE A 1 140 ? 1.228 5.371 4.965 1.00 93.00 140 ILE A N 1
ATOM 1043 C CA . ILE A 1 140 ? -0.163 4.920 4.852 1.00 93.00 140 ILE A CA 1
ATOM 1044 C C . ILE A 1 140 ? -1.068 5.668 5.836 1.00 93.00 140 ILE A C 1
ATOM 1046 O O . ILE A 1 140 ? -2.207 5.979 5.483 1.00 93.00 140 ILE A O 1
ATOM 1050 N N . CYS A 1 141 ? -0.589 5.973 7.042 1.00 90.00 141 CYS A N 1
ATOM 1051 C CA . CYS A 1 141 ? -1.370 6.663 8.063 1.00 90.00 141 CYS A CA 1
ATOM 1052 C C . CYS A 1 141 ? -1.695 8.094 7.618 1.00 90.00 141 CYS A C 1
ATOM 1054 O O . CYS A 1 141 ? -2.841 8.536 7.738 1.00 90.00 141 CYS A O 1
ATOM 1056 N N . GLU A 1 142 ? -0.720 8.801 7.038 1.00 91.75 142 GLU A N 1
ATOM 1057 C CA . GLU A 1 142 ? -0.942 10.130 6.455 1.00 91.75 142 GLU A CA 1
ATOM 1058 C C . GLU A 1 142 ? -1.957 10.077 5.303 1.00 91.75 142 GLU A C 1
ATOM 1060 O O . GLU A 1 142 ? -2.879 10.895 5.242 1.00 91.75 142 GLU A O 1
ATOM 1065 N N . ILE A 1 143 ? -1.842 9.081 4.417 1.00 92.69 143 ILE A N 1
ATOM 1066 C CA . ILE A 1 143 ? -2.764 8.906 3.284 1.00 92.69 143 ILE A CA 1
ATOM 1067 C C . ILE A 1 143 ? -4.193 8.635 3.768 1.00 92.69 143 ILE A C 1
ATOM 1069 O O . ILE A 1 143 ? -5.143 9.231 3.252 1.00 92.69 143 ILE A O 1
ATOM 1073 N N . LEU A 1 144 ? -4.368 7.747 4.751 1.00 90.12 144 LEU A N 1
ATOM 1074 C CA . LEU A 1 144 ? -5.678 7.392 5.305 1.00 90.12 144 LEU A CA 1
ATOM 1075 C C . LEU A 1 144 ? -6.309 8.545 6.101 1.00 90.12 144 LEU A C 1
ATOM 1077 O O . LEU A 1 144 ? -7.535 8.681 6.108 1.00 90.12 144 LEU A O 1
ATOM 1081 N N . GLY A 1 145 ? -5.491 9.410 6.707 1.00 87.88 145 GLY A N 1
ATOM 1082 C CA . GLY A 1 145 ? -5.945 10.602 7.423 1.00 87.88 145 GLY A CA 1
ATOM 1083 C C . GLY A 1 145 ? -6.413 11.751 6.522 1.00 87.88 145 GLY A C 1
ATOM 1084 O O . GLY A 1 145 ? -7.219 12.577 6.957 1.00 87.88 145 GLY A O 1
ATOM 1085 N N . ASP A 1 146 ? -5.960 11.808 5.266 1.00 89.12 146 ASP A N 1
ATOM 1086 C CA . ASP A 1 146 ? -6.226 12.938 4.373 1.00 89.12 146 ASP A CA 1
ATOM 1087 C C . ASP A 1 146 ? -7.179 12.600 3.216 1.00 89.12 146 ASP A C 1
ATOM 1089 O O . ASP A 1 146 ? -6.863 11.861 2.281 1.00 89.12 146 ASP A O 1
ATOM 1093 N N . LYS A 1 147 ? -8.355 13.239 3.241 1.00 88.06 147 LYS A N 1
ATOM 1094 C CA . LYS A 1 147 ? -9.435 13.069 2.256 1.00 88.06 147 LYS A CA 1
ATOM 1095 C C . LYS A 1 147 ? -9.030 13.407 0.820 1.00 88.06 147 LYS A C 1
ATOM 1097 O O . LYS A 1 147 ? -9.748 13.010 -0.097 1.00 88.06 147 LYS A O 1
ATOM 1102 N N . GLN A 1 148 ? -7.926 14.125 0.598 1.00 90.62 148 GLN A N 1
ATOM 1103 C CA . GLN A 1 148 ? -7.434 14.388 -0.756 1.00 90.62 148 GLN A CA 1
ATOM 1104 C C . GLN A 1 148 ? -7.085 13.098 -1.522 1.00 90.62 148 GLN A C 1
ATOM 1106 O O . GLN A 1 148 ? -7.094 13.100 -2.752 1.00 90.62 148 GLN A O 1
ATOM 1111 N N . TRP A 1 149 ? -6.830 11.995 -0.808 1.00 91.88 149 TRP A N 1
ATOM 1112 C CA . TRP A 1 149 ? -6.429 10.705 -1.372 1.00 91.88 149 TRP A CA 1
ATOM 1113 C C . TRP A 1 149 ? -7.569 9.684 -1.479 1.00 91.88 149 TRP A C 1
ATOM 1115 O O . TRP A 1 149 ? -7.291 8.492 -1.515 1.00 91.88 149 TRP A O 1
ATOM 1125 N N . ALA A 1 150 ? -8.839 10.106 -1.517 1.00 90.12 150 ALA A N 1
ATOM 1126 C CA . ALA A 1 150 ? -10.012 9.220 -1.413 1.00 90.12 150 ALA A CA 1
ATOM 1127 C C . ALA A 1 150 ? -9.941 7.924 -2.259 1.00 90.12 150 ALA A C 1
ATOM 1129 O O . ALA A 1 150 ? -10.252 6.839 -1.758 1.00 90.12 150 ALA A O 1
ATOM 1130 N N . ASP A 1 151 ? -9.477 8.014 -3.508 1.00 91.75 151 ASP A N 1
ATOM 1131 C CA . ASP A 1 151 ? -9.325 6.850 -4.390 1.00 91.75 151 ASP A CA 1
ATOM 1132 C C . ASP A 1 151 ? -8.241 5.883 -3.882 1.00 91.75 151 ASP A C 1
ATOM 1134 O O . ASP A 1 151 ? -8.467 4.679 -3.771 1.00 91.75 151 ASP A O 1
ATOM 1138 N N . LEU A 1 152 ? -7.073 6.412 -3.505 1.00 93.81 152 LEU A N 1
ATOM 1139 C CA . LEU A 1 152 ? -5.966 5.622 -2.963 1.00 93.81 152 LEU A CA 1
ATOM 1140 C C . LEU A 1 152 ? -6.317 5.029 -1.593 1.00 93.81 152 LEU A C 1
ATOM 1142 O O . LEU A 1 152 ? -5.984 3.879 -1.321 1.00 93.81 152 LEU A O 1
ATOM 1146 N N . GLN A 1 153 ? -7.048 5.770 -0.758 1.00 92.75 153 GLN A N 1
ATOM 1147 C CA . GLN A 1 153 ? -7.550 5.253 0.511 1.00 92.75 153 GLN A CA 1
ATOM 1148 C C . GLN A 1 153 ? -8.457 4.039 0.306 1.00 92.75 153 GLN A C 1
ATOM 1150 O O . GLN A 1 153 ? -8.376 3.093 1.079 1.00 92.75 153 GLN A O 1
ATOM 1155 N N . THR A 1 154 ? -9.314 4.058 -0.719 1.00 92.12 154 THR A N 1
ATOM 1156 C CA . THR A 1 154 ? -10.203 2.929 -1.033 1.00 92.12 154 THR A CA 1
ATOM 1157 C C . THR A 1 154 ? -9.382 1.682 -1.355 1.00 92.12 154 THR A C 1
ATOM 1159 O O . THR A 1 154 ? -9.570 0.649 -0.721 1.00 92.12 154 THR A O 1
ATOM 1162 N N . VAL A 1 155 ? -8.384 1.811 -2.234 1.00 94.69 155 VAL A N 1
ATOM 1163 C CA . VAL A 1 155 ? -7.480 0.707 -2.598 1.00 94.69 155 VAL A CA 1
ATOM 1164 C C . VAL A 1 155 ? -6.722 0.158 -1.386 1.00 94.69 155 VAL A C 1
ATOM 1166 O O . VAL A 1 155 ? -6.663 -1.054 -1.184 1.00 94.69 155 VAL A O 1
ATOM 1169 N N . ILE A 1 156 ? -6.149 1.046 -0.567 1.00 93.00 156 ILE A N 1
ATOM 1170 C CA . ILE A 1 156 ? -5.415 0.662 0.643 1.00 93.00 156 ILE A CA 1
ATOM 1171 C C . ILE A 1 156 ? -6.338 -0.104 1.596 1.00 93.00 156 ILE A C 1
ATOM 1173 O O . ILE A 1 156 ? -5.977 -1.173 2.083 1.00 93.00 156 ILE A O 1
ATOM 1177 N N . ARG A 1 157 ? -7.543 0.416 1.838 1.00 89.75 157 ARG A N 1
ATOM 1178 C CA . ARG A 1 157 ? -8.538 -0.198 2.721 1.00 89.75 157 ARG A CA 1
ATOM 1179 C C . ARG A 1 157 ? -8.959 -1.585 2.236 1.00 89.75 157 ARG A C 1
ATOM 1181 O O . ARG A 1 157 ? -8.957 -2.514 3.039 1.00 89.75 157 ARG A O 1
ATOM 1188 N N . ASP A 1 158 ? -9.234 -1.750 0.945 1.00 90.75 158 ASP A N 1
ATOM 1189 C CA . ASP A 1 158 ? -9.609 -3.043 0.357 1.00 90.75 158 ASP A CA 1
ATOM 1190 C C . ASP A 1 158 ? -8.509 -4.101 0.559 1.00 90.75 158 ASP A C 1
ATOM 1192 O O . ASP A 1 158 ? -8.770 -5.230 0.990 1.00 90.75 158 ASP A O 1
ATOM 1196 N N . ASN A 1 159 ? -7.250 -3.716 0.330 1.00 92.06 159 ASN A N 1
ATOM 1197 C CA . ASN A 1 159 ? -6.105 -4.607 0.509 1.00 92.06 159 ASN A CA 1
ATOM 1198 C C . ASN A 1 159 ? -5.829 -4.975 1.970 1.00 92.06 159 ASN A C 1
ATOM 1200 O O . ASN A 1 159 ? -5.282 -6.049 2.224 1.00 92.06 159 ASN A O 1
ATOM 1204 N N . LEU A 1 160 ? -6.198 -4.118 2.921 1.00 87.69 160 LEU A N 1
ATOM 1205 C CA . LEU A 1 160 ? -5.967 -4.356 4.343 1.00 87.69 160 LEU A CA 1
ATOM 1206 C C . LEU A 1 160 ? -7.111 -5.142 4.994 1.00 87.69 160 LEU A C 1
ATOM 1208 O O . LEU A 1 160 ? -6.852 -6.079 5.746 1.00 87.69 160 LEU A O 1
ATOM 1212 N N . TYR A 1 161 ? -8.372 -4.841 4.665 1.00 83.06 161 TYR A N 1
ATOM 1213 C CA . TYR A 1 161 ? -9.528 -5.542 5.247 1.00 83.06 161 TYR A CA 1
ATOM 1214 C C . TYR A 1 161 ? -9.600 -7.015 4.869 1.00 83.06 161 TYR A C 1
ATOM 1216 O O . TYR A 1 161 ? -10.154 -7.806 5.622 1.00 83.06 161 TYR A O 1
ATOM 1224 N N . SER A 1 162 ? -9.017 -7.398 3.735 1.00 78.69 162 SER A N 1
ATOM 1225 C CA . SER A 1 162 ? -8.895 -8.809 3.361 1.00 78.69 162 SER A CA 1
ATOM 1226 C C . SER A 1 162 ? -7.927 -9.601 4.252 1.00 78.69 162 SER A C 1
ATOM 1228 O O . SER A 1 162 ? -7.918 -10.828 4.187 1.00 78.69 162 SER A O 1
ATOM 1230 N N . LYS A 1 163 ? -7.106 -8.926 5.068 1.00 78.50 163 LYS A N 1
ATOM 1231 C CA . LYS A 1 163 ? -5.964 -9.530 5.779 1.00 78.50 163 LYS A CA 1
ATOM 1232 C C . LYS A 1 163 ? -5.980 -9.310 7.279 1.00 78.50 163 LYS A C 1
ATOM 1234 O O . LYS A 1 163 ? -5.216 -9.960 7.987 1.00 78.50 163 LYS A O 1
ATOM 1239 N N . THR A 1 164 ? -6.803 -8.391 7.769 1.00 80.31 164 THR A N 1
ATOM 1240 C CA . THR A 1 164 ? -6.818 -8.037 9.186 1.00 80.31 164 THR A CA 1
ATOM 1241 C C . THR A 1 164 ? -8.216 -7.988 9.743 1.00 80.31 164 THR A C 1
ATOM 1243 O O . THR A 1 164 ? -9.148 -7.528 9.084 1.00 80.31 164 THR A O 1
ATOM 1246 N N . VAL A 1 165 ? -8.316 -8.363 11.012 1.00 82.62 165 VAL A N 1
ATOM 1247 C CA . VAL A 1 165 ? -9.544 -8.235 11.780 1.00 82.62 165 VAL A CA 1
ATOM 1248 C C . VAL A 1 165 ? -9.548 -6.866 12.470 1.00 82.62 165 VAL A C 1
ATOM 1250 O O . VAL A 1 165 ? -8.598 -6.532 13.182 1.00 82.62 165 VAL A O 1
ATOM 1253 N N . PRO A 1 166 ? -10.588 -6.051 12.252 1.00 83.38 166 PRO A N 1
ATOM 1254 C CA . PRO A 1 166 ? -10.698 -4.713 12.822 1.00 83.38 166 PRO A CA 1
ATOM 1255 C C . PRO A 1 166 ? -10.895 -4.725 14.346 1.00 83.38 166 PRO A C 1
ATOM 1257 O O . PRO A 1 166 ? -11.557 -5.605 14.870 1.00 83.38 166 PRO A O 1
ATOM 1260 N N . TYR A 1 167 ? -10.398 -3.720 15.068 1.00 85.62 167 TYR A N 1
ATOM 1261 C CA . TYR A 1 167 ? -10.631 -3.511 16.503 1.00 85.62 167 TYR A CA 1
ATOM 1262 C C . TYR A 1 167 ? -11.845 -2.616 16.789 1.00 85.62 167 TYR A C 1
ATOM 1264 O O . TYR A 1 167 ? -12.012 -1.549 16.203 1.00 85.62 167 TYR A O 1
ATOM 1272 N N . THR A 1 168 ? -12.674 -2.959 17.768 1.00 86.38 168 THR A N 1
ATOM 1273 C CA . THR A 1 168 ? -13.787 -2.088 18.175 1.00 86.38 168 THR A CA 1
ATOM 1274 C C . THR A 1 168 ? -13.966 -2.051 19.682 1.00 86.38 168 THR A C 1
ATOM 1276 O O . THR A 1 168 ? -13.717 -3.041 20.363 1.00 86.38 168 THR A O 1
ATOM 1279 N N . THR A 1 169 ? -14.411 -0.901 20.199 1.00 87.19 169 THR A N 1
ATOM 1280 C CA . THR A 1 169 ? -14.811 -0.758 21.606 1.00 87.19 169 THR A CA 1
ATOM 1281 C C . THR A 1 169 ? -16.295 -1.022 21.843 1.00 87.19 169 THR A C 1
ATOM 1283 O O . THR A 1 169 ? -16.751 -0.976 22.984 1.00 87.19 169 THR A O 1
ATOM 1286 N N . ARG A 1 170 ? -17.074 -1.235 20.775 1.00 89.62 170 ARG A N 1
ATOM 1287 C CA . ARG A 1 170 ? -18.491 -1.597 20.872 1.00 89.62 170 ARG A CA 1
ATOM 1288 C C . ARG A 1 170 ? -18.613 -3.016 21.434 1.00 89.62 170 ARG A C 1
ATOM 1290 O O . ARG A 1 170 ? -17.816 -3.857 21.042 1.00 89.62 170 ARG A O 1
ATOM 1297 N N . PRO A 1 171 ? -19.616 -3.349 22.261 1.00 88.69 171 PRO A N 1
ATOM 1298 C CA . PRO A 1 171 ? -19.904 -4.746 22.585 1.00 88.69 171 PRO A CA 1
ATOM 1299 C C . PRO A 1 171 ? -20.305 -5.568 21.338 1.00 88.69 171 PRO A C 1
ATOM 1301 O O . PRO A 1 171 ? -20.961 -5.023 20.441 1.00 88.69 171 PRO A O 1
ATOM 1304 N N . PRO A 1 172 ? -19.973 -6.871 21.270 1.00 91.88 172 PRO A N 1
ATOM 1305 C CA . PRO A 1 172 ? -20.415 -7.746 20.183 1.00 91.88 172 PRO A CA 1
ATOM 1306 C C . PRO A 1 172 ? -21.946 -7.809 20.102 1.00 91.88 172 PRO A C 1
ATOM 1308 O O . PRO A 1 172 ? -22.635 -7.857 21.121 1.00 91.88 172 PRO A O 1
ATOM 1311 N N . ARG A 1 173 ? -22.484 -7.788 18.880 1.00 93.25 173 ARG A N 1
ATOM 1312 C CA . ARG A 1 173 ? -23.895 -8.081 18.578 1.00 93.25 173 ARG A CA 1
ATOM 1313 C C . ARG A 1 173 ? -24.106 -9.591 18.496 1.00 93.25 173 ARG A C 1
ATOM 1315 O O . ARG A 1 173 ? -23.155 -10.342 18.291 1.00 93.25 173 ARG A O 1
ATOM 1322 N N . ASP A 1 174 ? -25.362 -10.022 18.586 1.00 95.25 174 ASP A N 1
ATOM 1323 C CA . ASP A 1 174 ? -25.733 -11.429 18.423 1.00 95.25 174 ASP A CA 1
ATOM 1324 C C . ASP A 1 174 ? -25.180 -11.998 17.107 1.00 95.25 174 ASP A C 1
ATOM 1326 O O . ASP A 1 174 ? -25.468 -11.493 16.020 1.00 95.25 174 ASP A O 1
ATOM 1330 N N . GLY A 1 175 ? -24.374 -13.054 17.223 1.00 94.12 175 GLY A N 1
ATOM 1331 C CA . GLY A 1 175 ? -23.727 -13.727 16.096 1.00 94.12 175 GLY A CA 1
ATOM 1332 C C . GLY A 1 175 ? -22.364 -13.160 15.680 1.00 94.12 175 GLY A C 1
ATOM 1333 O O . GLY A 1 175 ? -21.702 -13.790 14.861 1.00 94.12 175 GLY A O 1
ATOM 1334 N N . GLU A 1 176 ? -21.908 -12.029 16.234 1.00 93.44 176 GLU A N 1
ATOM 1335 C CA . GLU A 1 176 ? -20.532 -11.560 16.024 1.00 93.44 176 GLU A CA 1
ATOM 1336 C C . GLU A 1 176 ? -19.546 -12.396 16.860 1.00 93.44 176 GLU A C 1
ATOM 1338 O O . GLU A 1 176 ? -19.765 -12.656 18.043 1.00 93.44 176 GLU A O 1
ATOM 1343 N N . ILE A 1 177 ? -18.436 -12.795 16.236 1.00 91.69 177 ILE A N 1
ATOM 1344 C CA . ILE A 1 177 ? -17.379 -13.623 16.836 1.00 91.69 177 ILE A CA 1
ATOM 1345 C C . ILE A 1 177 ? -16.100 -12.791 16.969 1.00 91.69 177 ILE A C 1
ATOM 1347 O O . ILE A 1 177 ? -15.642 -12.191 15.987 1.00 91.69 177 ILE A O 1
ATOM 1351 N N . ASP A 1 178 ? -15.543 -12.758 18.185 1.00 89.62 178 ASP A N 1
ATOM 1352 C CA . ASP A 1 178 ? -14.277 -12.085 18.491 1.00 89.62 178 ASP A CA 1
ATOM 1353 C C . ASP A 1 178 ? -13.115 -12.724 17.724 1.00 89.62 178 ASP A C 1
ATOM 1355 O O . ASP A 1 178 ? -12.982 -13.945 17.678 1.00 89.62 178 ASP A O 1
ATOM 1359 N N . GLY A 1 179 ? -12.285 -11.892 17.100 1.00 86.00 179 GLY A N 1
ATOM 1360 C CA . GLY A 1 179 ? -11.167 -12.346 16.275 1.00 86.00 179 GLY A CA 1
ATOM 1361 C C . GLY A 1 179 ? -11.553 -12.829 14.873 1.00 86.00 179 GLY A C 1
ATOM 1362 O O . GLY A 1 179 ? -10.658 -13.136 14.097 1.00 86.00 179 GLY A O 1
ATOM 1363 N N . GLU A 1 180 ? -12.840 -12.845 14.515 1.00 87.38 180 GLU A N 1
ATOM 1364 C CA . GLU A 1 180 ? -13.292 -13.090 13.135 1.00 87.38 180 GLU A CA 1
ATOM 1365 C C . GLU A 1 180 ? -13.911 -11.834 12.523 1.00 87.38 180 GLU A C 1
ATOM 1367 O O . GLU A 1 180 ? -13.507 -11.380 11.455 1.00 87.38 180 GLU A O 1
ATOM 1372 N N . HIS A 1 181 ? -14.888 -11.252 13.220 1.00 87.38 181 HIS A N 1
ATOM 1373 C CA . HIS A 1 181 ? -15.624 -10.086 12.734 1.00 87.38 181 HIS A CA 1
ATOM 1374 C C . HIS A 1 181 ? -14.943 -8.797 13.180 1.00 87.38 181 HIS A C 1
ATOM 1376 O O . HIS A 1 181 ? -14.687 -7.900 12.379 1.00 87.38 181 HIS A O 1
ATOM 1382 N N . TYR A 1 182 ? -14.648 -8.732 14.476 1.00 87.25 182 TYR A N 1
ATOM 1383 C CA . TYR A 1 182 ? -13.892 -7.673 15.119 1.00 87.25 182 TYR A CA 1
ATOM 1384 C C . TYR A 1 182 ? -13.085 -8.271 16.265 1.00 87.25 182 TYR A C 1
ATOM 1386 O O . TYR A 1 182 ? -13.448 -9.312 16.805 1.00 87.25 182 TYR A O 1
ATOM 1394 N N . ARG A 1 183 ? -12.026 -7.580 16.672 1.00 88.12 183 ARG A N 1
ATOM 1395 C CA . ARG A 1 183 ? -11.414 -7.740 17.979 1.00 88.12 183 ARG A CA 1
ATOM 1396 C C . ARG A 1 183 ? -12.061 -6.755 18.943 1.00 88.12 183 ARG A C 1
ATOM 1398 O O . ARG A 1 183 ? -11.858 -5.541 18.841 1.00 88.12 183 ARG A O 1
ATOM 1405 N N . PHE A 1 184 ? -12.882 -7.273 19.840 1.00 89.94 184 PHE A N 1
ATOM 1406 C CA . PHE A 1 184 ? -13.625 -6.491 20.815 1.00 89.94 184 PHE A CA 1
ATOM 1407 C C . PHE A 1 184 ? -12.713 -6.169 22.001 1.00 89.94 184 PHE A C 1
ATOM 1409 O O . PHE A 1 184 ? -12.305 -7.052 22.751 1.00 89.94 184 PHE A O 1
ATOM 1416 N N . VAL A 1 185 ? -12.363 -4.895 22.168 1.00 89.94 185 VAL A N 1
ATOM 1417 C CA . VAL A 1 185 ? -11.415 -4.428 23.194 1.00 89.94 185 VAL A CA 1
ATOM 1418 C C . VAL A 1 185 ? -12.027 -3.332 24.058 1.00 89.94 185 VAL A C 1
ATOM 1420 O O . VAL A 1 185 ? -12.984 -2.673 23.661 1.00 89.94 185 VAL A O 1
ATOM 1423 N N . SER A 1 186 ? -11.479 -3.102 25.252 1.00 90.31 186 SER A N 1
ATOM 1424 C CA . SER A 1 186 ? -11.921 -1.975 26.078 1.00 90.31 186 SER A CA 1
ATOM 1425 C C . SER A 1 186 ? -11.467 -0.633 25.489 1.00 90.31 186 SER A C 1
ATOM 1427 O O . SER A 1 186 ? -10.568 -0.568 24.647 1.00 90.31 186 SER A O 1
ATOM 1429 N N . VAL A 1 187 ? -12.067 0.465 25.957 1.00 88.06 187 VAL A N 1
ATOM 1430 C CA . VAL A 1 187 ? -11.660 1.824 25.562 1.00 88.06 187 VAL A CA 1
ATOM 1431 C C . VAL A 1 187 ? -10.220 2.119 25.991 1.00 88.06 187 VAL A C 1
ATOM 1433 O O . VAL A 1 187 ? -9.494 2.809 25.278 1.00 88.06 187 VAL A O 1
ATOM 1436 N N . GLU A 1 188 ? -9.793 1.609 27.143 1.00 89.88 188 GLU A N 1
ATOM 1437 C CA . GLU A 1 188 ? -8.431 1.758 27.659 1.00 89.88 188 GLU A CA 1
ATOM 1438 C C . GLU A 1 188 ? -7.426 1.038 26.764 1.00 89.88 188 GLU A C 1
ATOM 1440 O O . GLU A 1 188 ? -6.434 1.643 26.359 1.00 89.88 188 GLU A O 1
ATOM 1445 N N . GLU A 1 189 ? -7.712 -0.215 26.404 1.00 88.50 189 GLU A N 1
ATOM 1446 C CA . GLU A 1 189 ? -6.860 -0.985 25.498 1.00 88.50 189 GLU A CA 1
ATOM 1447 C C . GLU A 1 189 ? -6.791 -0.324 24.121 1.00 88.50 189 GLU A C 1
ATOM 1449 O O . GLU A 1 189 ? -5.716 -0.156 23.552 1.00 88.50 189 GLU A O 1
ATOM 1454 N N . PHE A 1 190 ? -7.921 0.165 23.616 1.00 85.12 190 PHE A N 1
ATOM 1455 C CA . PHE A 1 190 ? -7.956 0.902 22.361 1.00 85.12 190 PHE A CA 1
ATOM 1456 C C . PHE A 1 190 ? -7.074 2.158 22.393 1.00 85.12 190 PHE A C 1
ATOM 1458 O O . PHE A 1 190 ? -6.293 2.406 21.474 1.00 85.12 190 PHE A O 1
ATOM 1465 N N . LYS A 1 191 ? -7.167 2.956 23.464 1.00 85.81 191 LYS A N 1
ATOM 1466 C CA . LYS A 1 191 ? -6.322 4.145 23.651 1.00 85.81 191 LYS A CA 1
ATOM 1467 C C . LYS A 1 191 ? -4.846 3.779 23.773 1.00 85.81 191 LYS A C 1
ATOM 1469 O O . LYS A 1 191 ? -4.004 4.537 23.289 1.00 85.81 191 LYS A O 1
ATOM 1474 N N . ARG A 1 192 ? -4.524 2.637 24.388 1.00 88.81 192 ARG A N 1
ATOM 1475 C CA . ARG A 1 192 ? -3.156 2.112 24.456 1.00 88.81 192 ARG A CA 1
ATOM 1476 C C . ARG A 1 192 ? -2.622 1.828 23.053 1.00 88.81 192 ARG A C 1
ATOM 1478 O O . ARG A 1 192 ? -1.612 2.415 22.680 1.00 88.81 192 ARG A O 1
ATOM 1485 N N . LEU A 1 193 ? -3.348 1.045 22.251 1.00 84.81 193 LEU A N 1
ATOM 1486 C CA . LEU A 1 193 ? -2.983 0.740 20.859 1.00 84.81 193 LEU A CA 1
ATOM 1487 C C . LEU A 1 193 ? -2.797 2.013 20.017 1.00 84.81 193 LEU A C 1
ATOM 1489 O O . LEU A 1 193 ? -1.866 2.105 19.218 1.00 84.81 193 LEU A O 1
ATOM 1493 N N . GLN A 1 194 ? -3.663 3.011 20.216 1.00 81.62 194 GLN A N 1
ATOM 1494 C CA . GLN A 1 194 ? -3.577 4.300 19.528 1.00 81.62 194 GLN A CA 1
ATOM 1495 C C . GLN A 1 194 ? -2.309 5.063 19.927 1.00 81.62 194 GLN A C 1
ATOM 1497 O O . GLN A 1 194 ? -1.596 5.570 19.066 1.00 81.62 194 GLN A O 1
ATOM 1502 N N . THR A 1 195 ? -2.026 5.138 21.229 1.00 84.44 195 THR A N 1
ATOM 1503 C CA . THR A 1 195 ? -0.861 5.857 21.767 1.00 84.44 195 THR A CA 1
ATOM 1504 C C . THR A 1 195 ? 0.449 5.183 21.363 1.00 84.44 195 THR A C 1
ATOM 1506 O O . THR A 1 195 ? 1.444 5.861 21.128 1.00 84.44 195 THR A O 1
ATOM 1509 N N . GLU A 1 196 ? 0.442 3.857 21.238 1.00 85.06 196 GLU A N 1
ATOM 1510 C CA . GLU A 1 196 ? 1.584 3.059 20.783 1.00 85.06 196 GLU A CA 1
ATOM 1511 C C . GLU A 1 196 ? 1.780 3.086 19.256 1.00 85.06 196 GLU A C 1
ATOM 1513 O O . GLU A 1 196 ? 2.744 2.510 18.757 1.00 85.06 196 GLU A O 1
ATOM 1518 N N . GLY A 1 197 ? 0.900 3.753 18.497 1.00 77.56 197 GLY A N 1
ATOM 1519 C CA . GLY A 1 197 ? 1.010 3.843 17.038 1.00 77.56 197 GLY A CA 1
ATOM 1520 C C . GLY A 1 197 ? 0.772 2.510 16.325 1.00 77.56 197 GLY A C 1
ATOM 1521 O O . GLY A 1 197 ? 1.237 2.310 15.206 1.00 77.56 197 GLY A O 1
ATOM 1522 N N . LEU A 1 198 ? 0.050 1.587 16.964 1.00 80.38 198 LEU A N 1
ATOM 1523 C CA . LEU A 1 198 ? -0.211 0.255 16.417 1.00 80.38 198 LEU A CA 1
ATOM 1524 C C . LEU A 1 198 ? -1.363 0.242 15.405 1.00 80.38 198 LEU A C 1
ATOM 1526 O O . LEU A 1 198 ? -1.570 -0.764 14.735 1.00 80.38 198 LEU A O 1
ATOM 1530 N N . LEU A 1 199 ? -2.094 1.350 15.267 1.00 79.06 199 LEU A N 1
ATOM 1531 C CA . LEU A 1 199 ? -3.272 1.484 14.411 1.00 79.06 199 LEU A CA 1
ATOM 1532 C C . LEU A 1 199 ? -2.960 2.344 13.178 1.00 79.06 199 LEU A C 1
ATOM 1534 O O . LEU A 1 199 ? -2.515 3.480 13.322 1.00 79.06 199 LEU A O 1
ATOM 1538 N N . LEU A 1 200 ? -3.248 1.823 11.978 1.00 81.00 200 LEU A N 1
ATOM 1539 C CA . LEU A 1 200 ? -2.994 2.535 10.708 1.00 81.00 200 LEU A CA 1
ATOM 1540 C C . LEU A 1 200 ? -3.995 3.667 10.414 1.00 81.00 200 LEU A C 1
ATOM 1542 O O . LEU A 1 200 ? -3.706 4.600 9.675 1.00 81.00 200 LEU A O 1
ATOM 1546 N N . GLU A 1 201 ? -5.194 3.586 10.975 1.00 81.75 201 GLU A N 1
ATOM 1547 C CA . GLU A 1 201 ? -6.256 4.593 10.872 1.00 81.75 201 GLU A CA 1
ATOM 1548 C C . GLU A 1 201 ? -6.960 4.635 12.232 1.00 81.75 201 GLU A C 1
ATOM 1550 O O . GLU A 1 201 ? -6.923 3.609 12.902 1.00 81.75 201 GLU A O 1
ATOM 1555 N N . HIS A 1 202 ? -7.588 5.759 12.642 1.00 75.88 202 HIS A N 1
ATOM 1556 C CA . HIS A 1 202 ? -8.523 5.875 13.793 1.00 75.88 202 HIS A CA 1
ATOM 1557 C C . HIS A 1 202 ? -9.791 6.697 13.528 1.00 75.88 202 HIS A C 1
ATOM 1559 O O . HIS A 1 202 ? -9.725 7.732 12.875 1.00 75.88 202 HIS A O 1
ATOM 1565 N N . GLY A 1 203 ? -10.952 6.246 14.031 1.00 74.06 203 GLY A N 1
ATOM 1566 C CA . GLY A 1 203 ? -12.229 6.939 13.846 1.00 74.06 203 GLY A CA 1
ATOM 1567 C C . GLY A 1 203 ? -13.282 6.632 14.916 1.00 74.06 203 GLY A C 1
ATOM 1568 O O . GLY A 1 203 ? -13.145 5.707 15.718 1.00 74.06 203 GLY A O 1
ATOM 1569 N N . THR A 1 204 ? -14.348 7.434 14.926 1.00 69.94 204 THR A N 1
ATOM 1570 C CA . THR A 1 204 ? -15.531 7.234 15.771 1.00 69.94 204 THR A CA 1
ATOM 1571 C C . THR A 1 204 ? -16.766 6.991 14.907 1.00 69.94 204 THR A C 1
ATOM 1573 O O . THR A 1 204 ? -17.019 7.706 13.938 1.00 69.94 204 THR A O 1
ATOM 1576 N N . TYR A 1 205 ? -17.564 5.990 15.265 1.00 63.16 205 TYR A N 1
ATOM 1577 C CA . TYR A 1 205 ? -18.844 5.682 14.638 1.00 63.16 205 TYR A CA 1
ATOM 1578 C C . TYR A 1 205 ? -19.925 5.643 15.714 1.00 63.16 205 TYR A C 1
ATOM 1580 O O . TYR A 1 205 ? -19.803 4.909 16.686 1.00 63.16 205 TYR A O 1
ATOM 1588 N N . GLN A 1 206 ? -20.976 6.455 15.562 1.00 62.50 206 GLN A N 1
ATOM 1589 C CA . GLN A 1 206 ? -22.076 6.559 16.540 1.00 62.50 206 GLN A CA 1
ATOM 1590 C C . GLN A 1 206 ? -21.618 6.836 17.990 1.00 62.50 206 GLN A C 1
ATOM 1592 O O . GLN A 1 206 ? -22.283 6.453 18.944 1.00 62.50 206 GLN A O 1
ATOM 1597 N N . GLY A 1 207 ? -20.489 7.533 18.159 1.00 58.09 207 GLY A N 1
ATOM 1598 C CA . GLY A 1 207 ? -19.906 7.826 19.475 1.00 58.09 207 GLY A CA 1
ATOM 1599 C C . GLY A 1 207 ? -18.980 6.735 20.021 1.00 58.09 207 GLY A C 1
ATOM 1600 O O . GLY A 1 207 ? -18.330 6.961 21.037 1.00 58.09 207 GLY A O 1
ATOM 1601 N N . GLU A 1 208 ? -18.853 5.600 19.333 1.00 56.47 208 GLU A N 1
ATOM 1602 C CA . GLU A 1 208 ? -17.955 4.503 19.696 1.00 56.47 208 GLU A CA 1
ATOM 1603 C C . GLU A 1 208 ? -16.677 4.544 18.856 1.00 56.47 208 GLU A C 1
ATOM 1605 O O . GLU A 1 208 ? -16.708 4.854 17.664 1.00 56.47 208 GLU A O 1
ATOM 1610 N N . LEU A 1 209 ? -15.536 4.231 19.469 1.00 56.81 209 LEU A N 1
ATOM 1611 C CA . LEU A 1 209 ? -14.263 4.140 18.763 1.00 56.81 209 LEU A CA 1
ATOM 1612 C C . LEU A 1 209 ? -14.271 2.864 17.906 1.00 56.81 209 LEU A C 1
ATOM 1614 O O . LEU A 1 209 ? -14.410 1.746 18.409 1.00 56.81 209 LEU A O 1
ATOM 1618 N N . GLN A 1 210 ? -14.162 3.029 16.591 1.00 55.31 210 GLN A N 1
ATOM 1619 C CA . GLN A 1 210 ? -14.139 1.915 15.647 1.00 55.31 210 GLN A CA 1
ATOM 1620 C C . GLN A 1 210 ? -12.878 1.979 14.829 1.00 55.31 210 GLN A C 1
ATOM 1622 O O . GLN A 1 210 ? -12.621 3.001 14.191 1.00 55.31 210 GLN A O 1
ATOM 1627 N N . LEU A 1 211 ? -12.131 0.873 14.816 1.00 60.62 211 LEU A N 1
ATOM 1628 C CA . LEU A 1 211 ? -10.949 0.766 14.002 1.00 60.62 211 LEU A CA 1
ATOM 1629 C C . LEU A 1 211 ? -10.580 -0.535 13.385 1.00 60.62 211 LEU A C 1
ATOM 1631 O O . LEU A 1 211 ? -11.154 -1.562 13.670 1.00 60.62 211 LEU A O 1
ATOM 1635 N N . ARG A 1 212 ? -9.688 -0.432 12.401 1.00 58.97 212 ARG A N 1
ATOM 1636 C CA . ARG A 1 212 ? -9.761 -1.339 11.282 1.00 58.97 212 ARG A CA 1
ATOM 1637 C C . ARG A 1 212 ? -8.525 -2.184 11.043 1.00 58.97 212 ARG A C 1
ATOM 1639 O O . ARG A 1 212 ? -8.712 -3.272 10.517 1.00 58.97 212 ARG A O 1
ATOM 1646 N N . ILE A 1 213 ? -7.311 -1.763 11.415 1.00 59.34 213 ILE A N 1
ATOM 1647 C CA . ILE A 1 213 ? -6.097 -2.510 11.044 1.00 59.34 213 ILE A CA 1
ATOM 1648 C C . ILE A 1 213 ? -4.943 -2.236 12.028 1.00 59.34 213 ILE A C 1
ATOM 1650 O O . ILE A 1 213 ? -4.543 -1.082 12.200 1.00 59.34 213 ILE A O 1
ATOM 1654 N N . GLU A 1 214 ? -4.396 -3.290 12.644 1.00 55.38 214 GLU A N 1
ATOM 1655 C CA . GLU A 1 214 ? -3.178 -3.226 13.464 1.00 55.38 214 GLU A CA 1
ATOM 1656 C C . GLU A 1 214 ? -1.932 -3.516 12.611 1.00 55.38 214 GLU A C 1
ATOM 1658 O O . GLU A 1 214 ? -1.858 -4.551 11.946 1.00 55.38 214 GLU A O 1
ATOM 1663 N N . SER A 1 215 ? -0.939 -2.626 12.650 1.00 55.53 215 SER A N 1
ATOM 1664 C CA . SER A 1 215 ? 0.312 -2.743 11.881 1.00 55.53 215 SER A CA 1
ATOM 1665 C C . SER A 1 215 ? 1.118 -4.006 12.243 1.00 55.53 215 SER A C 1
ATOM 1667 O O . SER A 1 215 ? 1.689 -4.665 11.375 1.00 55.53 215 SER A O 1
ATOM 1669 N N . THR A 1 216 ? 1.104 -4.420 13.515 1.00 52.59 216 THR A N 1
ATOM 1670 C CA . THR A 1 216 ? 1.879 -5.573 14.011 1.00 52.59 216 THR A CA 1
ATOM 1671 C C . THR A 1 216 ? 1.371 -6.917 13.483 1.00 52.59 216 THR A C 1
ATOM 1673 O O . THR A 1 216 ? 2.176 -7.806 13.200 1.00 52.59 216 THR A O 1
ATOM 1676 N N . LEU A 1 217 ? 0.055 -7.068 13.282 1.00 55.06 217 LEU A N 1
ATOM 1677 C CA . LEU A 1 217 ? -0.555 -8.318 12.794 1.00 55.06 217 LEU A CA 1
ATOM 1678 C C . LEU A 1 217 ? -0.233 -8.613 11.323 1.00 55.06 217 LEU A C 1
ATOM 1680 O O . LEU A 1 217 ? -0.459 -9.717 10.840 1.00 55.06 217 LEU A O 1
ATOM 1684 N N . LEU A 1 218 ? 0.313 -7.628 10.613 1.00 55.09 218 LEU A N 1
ATOM 1685 C CA . LEU A 1 218 ? 0.757 -7.746 9.229 1.00 55.09 218 LEU A CA 1
ATOM 1686 C C . LEU A 1 218 ? 2.183 -8.310 9.118 1.00 55.09 218 LEU A C 1
ATOM 1688 O O . LEU A 1 218 ? 2.656 -8.604 8.016 1.00 55.09 218 LEU A O 1
ATOM 1692 N N . THR A 1 219 ? 2.885 -8.480 10.242 1.00 46.16 219 THR A N 1
ATOM 1693 C CA . THR A 1 219 ? 4.143 -9.227 10.262 1.00 46.16 219 THR A CA 1
ATOM 1694 C C . THR A 1 219 ? 3.839 -10.727 10.228 1.00 46.16 219 THR A C 1
ATOM 1696 O O . THR A 1 219 ? 2.975 -11.188 10.972 1.00 46.16 219 THR A O 1
ATOM 1699 N N . PRO A 1 220 ? 4.515 -11.527 9.381 1.00 42.06 220 PRO A N 1
ATOM 1700 C CA . PRO A 1 220 ? 4.386 -12.974 9.457 1.00 42.06 220 PRO A CA 1
ATOM 1701 C C . PRO A 1 220 ? 4.802 -13.403 10.864 1.00 42.06 220 PRO A C 1
ATOM 1703 O O . PRO A 1 220 ? 5.958 -13.197 11.246 1.00 42.06 220 PRO A O 1
ATOM 1706 N N . THR A 1 221 ? 3.877 -13.970 11.638 1.00 40.91 221 THR A N 1
ATOM 1707 C CA . THR A 1 221 ? 4.205 -14.620 12.906 1.00 40.91 221 THR A CA 1
ATOM 1708 C C . THR A 1 221 ? 5.321 -15.614 12.629 1.00 40.91 221 THR A C 1
ATOM 1710 O O . THR A 1 221 ? 5.135 -16.562 11.865 1.00 40.91 221 THR A O 1
ATOM 1713 N N . ARG A 1 222 ? 6.508 -15.375 13.202 1.00 40.69 222 ARG A N 1
ATOM 1714 C CA . ARG A 1 222 ? 7.552 -16.396 13.264 1.00 40.69 222 ARG A CA 1
ATOM 1715 C C . ARG A 1 222 ? 6.931 -17.573 13.998 1.00 40.69 222 ARG A C 1
ATOM 1717 O O . ARG A 1 222 ? 6.677 -17.466 15.195 1.00 40.69 222 ARG A O 1
ATOM 1724 N N . GLU A 1 223 ? 6.649 -18.654 13.276 1.00 35.06 223 GLU A N 1
ATOM 1725 C CA . GLU A 1 223 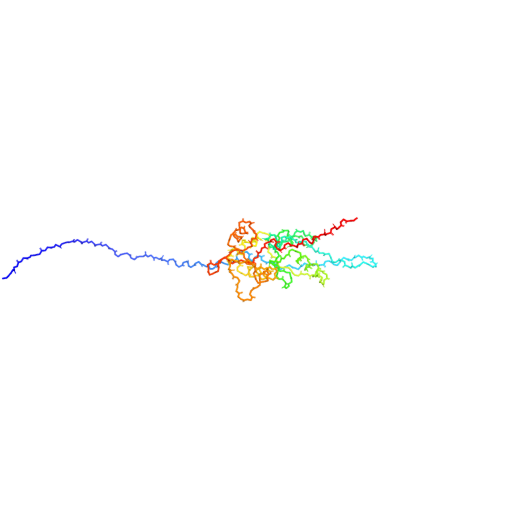? 6.359 -19.935 13.903 1.00 35.06 223 GLU A CA 1
ATOM 1726 C C . GLU A 1 223 ? 7.467 -20.196 14.920 1.00 35.06 223 GLU A C 1
ATOM 1728 O O . GLU A 1 223 ? 8.660 -20.142 14.603 1.00 35.06 223 GLU A O 1
ATOM 1733 N N . SER A 1 224 ? 7.061 -20.382 16.172 1.00 36.31 224 SER A N 1
ATOM 1734 C CA . SER A 1 224 ? 7.939 -20.813 17.241 1.00 36.31 224 SER A CA 1
ATOM 1735 C C . SER A 1 224 ? 8.553 -22.140 16.814 1.00 36.31 224 SER A C 1
ATOM 1737 O O . SER A 1 224 ? 7.885 -23.174 16.839 1.00 36.31 224 SER A O 1
ATOM 1739 N N . THR A 1 225 ? 9.818 -22.120 16.405 1.00 38.78 225 THR A N 1
ATOM 1740 C CA . THR A 1 225 ? 10.626 -23.329 16.307 1.00 38.78 225 THR A CA 1
ATOM 1741 C C . THR A 1 225 ? 10.745 -23.892 17.716 1.00 38.78 225 THR A C 1
ATOM 1743 O O . THR A 1 225 ? 11.591 -23.460 18.499 1.00 38.78 225 THR A O 1
ATOM 1746 N N . GLY A 1 226 ? 9.843 -24.811 18.055 1.00 36.25 226 GLY A N 1
ATOM 1747 C CA . GLY A 1 226 ? 9.983 -25.692 19.198 1.00 36.25 226 GLY A CA 1
ATOM 1748 C C . GLY A 1 226 ? 11.166 -26.609 18.934 1.00 36.25 226 GLY A C 1
ATOM 1749 O O . GLY A 1 226 ? 11.017 -27.656 18.315 1.00 36.25 226 GLY A O 1
ATOM 1750 N N . LEU A 1 227 ? 12.350 -26.181 19.360 1.00 35.84 227 LEU A N 1
ATOM 1751 C CA . LEU A 1 227 ? 13.444 -27.098 19.628 1.00 35.84 227 LEU A CA 1
ATOM 1752 C C . LEU A 1 227 ? 13.122 -27.743 20.974 1.00 35.84 227 LEU A C 1
ATOM 1754 O O . LEU A 1 227 ? 13.326 -27.140 22.025 1.00 35.84 227 LEU A O 1
ATOM 1758 N N . THR A 1 228 ? 12.536 -28.935 20.925 1.00 44.84 228 THR A N 1
ATOM 1759 C CA . THR A 1 228 ? 12.578 -29.867 22.048 1.00 44.84 228 THR A CA 1
ATOM 1760 C C . THR A 1 228 ? 14.023 -30.319 22.207 1.00 44.84 228 THR A C 1
ATOM 1762 O O . THR A 1 228 ? 14.612 -30.845 21.262 1.00 44.84 228 THR A O 1
ATOM 1765 N N . GLU A 1 229 ? 14.584 -30.044 23.379 1.00 40.97 229 GLU A N 1
ATOM 1766 C CA . GLU A 1 229 ? 15.803 -30.675 23.871 1.00 40.97 229 GLU A CA 1
ATOM 1767 C C . GLU A 1 229 ? 15.594 -32.196 23.926 1.00 40.97 229 GLU A C 1
ATOM 1769 O O . GLU A 1 229 ? 14.583 -32.646 24.462 1.00 40.97 229 GLU A O 1
ATOM 1774 N N . ASP A 1 230 ? 16.541 -32.947 23.363 1.00 43.50 230 ASP A N 1
ATOM 1775 C CA . ASP A 1 230 ? 16.934 -34.302 23.774 1.00 43.50 230 ASP A CA 1
ATOM 1776 C C . ASP A 1 230 ? 18.414 -34.515 23.405 1.00 43.50 230 ASP A C 1
ATOM 1778 O O . ASP A 1 230 ? 18.808 -34.135 22.273 1.00 43.50 230 ASP A O 1
#

Secondary structure (DSSP, 8-state):
---------------------------------SSGGG-EEEEEEPEE----STT----EE-SEEEEE-GGGTB-EEEEEE--GGGBTTB-TTPEEEEETTEE-TT--HHHHHHHHHHHHHH-SEEEEEEE-TTSS--BHHHHHH-GGGHHHHHHHHHHHHTT-PPEESSPPPTT--BTTTBEE--HHHHHHHHHTT-BS--EEETTEEE---BSGGGS-----------

Foldseek 3Di:
DDDDDDDDDDDDDDDDDDDDDPPDPPDPDPPPLQQCVQKDKDKAFWDFPPDPDPDDDGQIDQQFAWDDALLNQFAIWTAGGPDPVCVVVHDGRWGWQDKAPDGRGQAGSVVVVVVSRVCSVVDRIIITMTTDHPSDGGRLLVLCPDCSNVVSNVSNQVNFQVQDAWAWCDDDDVPDDDRPNHPHDHPVVVVVCVVVVQASYWDDDPNITITDHGSNSSDPPPDPPPPDDD

Sequence (230 aa):
MKPRSSGKEHGVASGSVERLNESNENSPKKRGVCGLATKRLIRVPCGKATFATDSAVPSSVIPFTVFGGAAAARLILVDIVKREDLIGILSPNDIILKIEDVQVSGMLRTEVTRLLERLCHENDQIAIEIIPAGAITDDICEILGDKQWADLQTVIRDNLYSKTVPYTTRPPRDGEIDGEHYRFVSVEEFKRLQTEGLLLEHGTYQGEL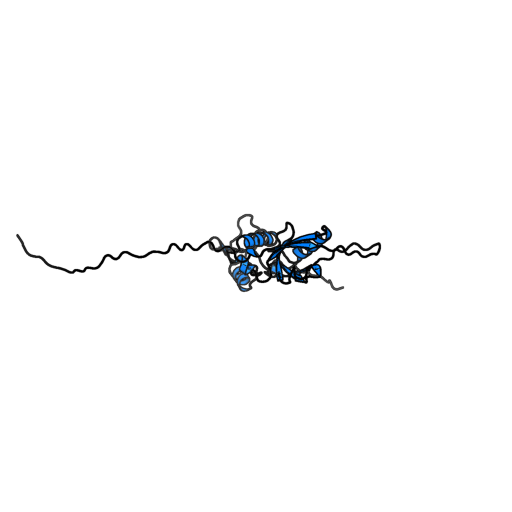QLRIESTLLTPTRESTGLTED

InterPro domains:
  IPR008144 Guanylate kinase-like domain [PS50052] (124-230)
  IPR008145 Guanylate kinase/L-type calcium channel beta subunit [PF00625] (162-209)
  IPR020590 Guanylate kinase, conserved site [PS00856] (168-185)
  IPR027417 P-loop containing nucleoside triphosphate hydrolase [G3DSA:3.40.50.300] (102-215)
  IPR027417 P-loop containing nucleoside triphosphate hydrolase [SSF52540] (157-208)
  IPR036034 PDZ superfamily [SSF50156] (86-134)

Organism: Haemonchus placei (NCBI:txid6290)

Radius of gyration: 30.35 Å; chains: 1; bounding box: 87×102×56 Å